Protein AF-A0A914Y8P8-F1 (afdb_monomer)

Secondary structure (DSSP, 8-state):
--HHHHTTS---THHHHHHHHHHHHHHHHSS-SS--SSHHHHHHHHHHPPPP--TTS-HHHHHHHHHHT-SSGGGSTTSSTTTTHHHHTSGGGTT--HHHHHTT-SPPS-----SSTT--TTS-HHHHTS---PPP-PPPPTTHHHHTTT-----HHHHHHHHHHHHHHHT-SSGGGSPPGGGGTT-HHHHGGGSS--------TTHHHHHHHHHHHHHHHHHT-S------GGGSHHHHHHHHHTTSS-----------

pLDDT: mean 79.73, std 18.87, range [34.22, 98.38]

Mean predicted aligned error: 17.11 Å

Foldseek 3Di:
DALCVLVVVDDDCLVVLLVVLQVLCCVVPVDGQADDPDPVRSNVCNNDNDRDDDPPDDPQNSVLSVQSSDNPSCSHQQNDPCHCVSVCPRPVNPVDDPVCVVVVVDDDPDDDDDPDPPDDPVDDPVPVVDDPDDDDDDDDDPCVVVVCVPVDDDDPVVLVVLVVVLVCQCPPPDPVSHDDPVVVCPDPSNVCPVVDDCPPDPDDPPVVVVVVVVVVVVVVVVVPPPPDPDDDPCPDPVNVVVVVVVPPPPDDDDDDDDDD

Structure (mmCIF, N/CA/C/O backbone):
data_AF-A0A914Y8P8-F1
#
_entry.id   AF-A0A914Y8P8-F1
#
loop_
_atom_site.gro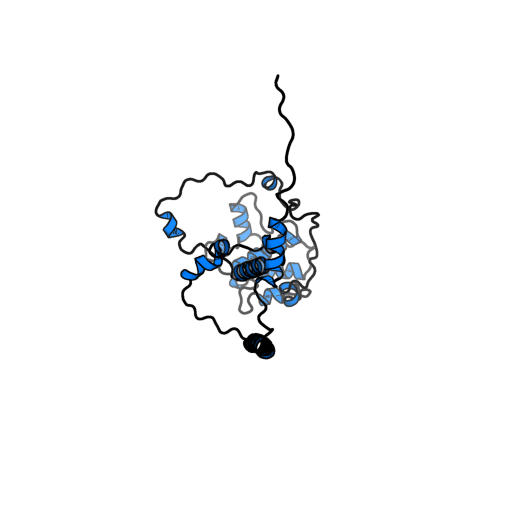up_PDB
_atom_site.id
_atom_site.type_symbol
_atom_site.label_atom_id
_atom_site.label_alt_id
_atom_site.label_comp_id
_atom_site.label_asym_id
_atom_site.label_entity_id
_atom_site.label_seq_id
_atom_site.pdbx_PDB_ins_code
_atom_site.Cartn_x
_atom_site.Cartn_y
_atom_site.Cartn_z
_atom_site.occupancy
_atom_site.B_iso_or_equiv
_atom_site.auth_seq_id
_atom_site.auth_comp_id
_atom_site.auth_asym_id
_atom_site.auth_atom_id
_atom_site.pdbx_PDB_model_num
ATOM 1 N N . MET A 1 1 ? 3.790 6.401 6.375 1.00 89.44 1 MET A N 1
ATOM 2 C CA . MET A 1 1 ? 4.670 5.904 7.464 1.00 89.44 1 MET A CA 1
ATOM 3 C C . MET A 1 1 ? 3.824 5.357 8.603 1.00 89.44 1 MET A C 1
ATOM 5 O O . MET A 1 1 ? 2.833 5.995 8.944 1.00 89.44 1 MET A O 1
ATOM 9 N N . ALA A 1 2 ? 4.219 4.227 9.193 1.00 95.75 2 ALA A N 1
ATOM 10 C CA . ALA A 1 2 ? 3.557 3.671 10.375 1.00 95.75 2 ALA A CA 1
ATOM 11 C C . ALA A 1 2 ? 3.938 4.431 11.671 1.00 95.75 2 ALA A C 1
ATOM 13 O O . ALA A 1 2 ? 5.042 4.986 11.740 1.00 95.75 2 ALA A O 1
ATOM 14 N N . PRO A 1 3 ? 3.076 4.458 12.709 1.00 96.75 3 PRO A N 1
ATOM 15 C CA . PRO A 1 3 ? 3.320 5.187 13.961 1.00 96.75 3 PRO A CA 1
ATOM 16 C C . PRO A 1 3 ? 4.635 4.829 14.672 1.00 96.75 3 PRO A C 1
ATOM 18 O O . PRO A 1 3 ? 5.316 5.701 15.211 1.00 96.75 3 PRO A O 1
ATOM 21 N N . GLU A 1 4 ? 5.015 3.554 14.672 1.00 95.94 4 GLU A N 1
ATOM 22 C CA . GLU A 1 4 ? 6.248 3.049 15.281 1.00 95.94 4 GLU A CA 1
ATOM 23 C C . GLU A 1 4 ? 7.517 3.550 14.572 1.00 95.94 4 GLU A C 1
ATOM 25 O O . GLU A 1 4 ? 8.505 3.864 15.241 1.00 95.94 4 GLU A O 1
ATOM 30 N N . ILE A 1 5 ? 7.457 3.732 13.246 1.00 95.69 5 ILE A N 1
ATOM 31 C CA . ILE A 1 5 ? 8.546 4.306 12.445 1.00 95.69 5 ILE A CA 1
ATOM 32 C C . ILE A 1 5 ? 8.665 5.802 12.734 1.00 95.69 5 ILE A C 1
ATOM 34 O O . ILE A 1 5 ? 9.769 6.302 12.940 1.00 95.69 5 ILE A O 1
ATOM 38 N N . VAL A 1 6 ? 7.536 6.518 12.806 1.00 94.25 6 VAL A N 1
ATOM 39 C CA . VAL A 1 6 ? 7.531 7.945 13.180 1.00 94.25 6 VAL A CA 1
ATOM 40 C C . VAL A 1 6 ? 8.159 8.142 14.566 1.00 94.25 6 VAL A C 1
ATOM 42 O O . VAL A 1 6 ? 8.941 9.069 14.760 1.00 94.25 6 VAL A O 1
ATOM 45 N N . ASN A 1 7 ? 7.896 7.227 15.502 1.00 93.25 7 ASN A N 1
ATOM 46 C CA . ASN A 1 7 ? 8.481 7.236 16.845 1.00 93.25 7 ASN A CA 1
ATOM 47 C C . ASN A 1 7 ? 9.906 6.656 16.935 1.00 93.25 7 ASN A C 1
ATOM 49 O O . ASN A 1 7 ? 10.450 6.606 18.036 1.00 93.25 7 ASN A O 1
ATOM 53 N N . ARG A 1 8 ? 10.508 6.202 15.826 1.00 92.19 8 ARG A N 1
ATOM 54 C CA . ARG A 1 8 ? 11.863 5.617 15.775 1.00 92.19 8 ARG A CA 1
ATOM 55 C C . ARG A 1 8 ? 12.078 4.428 16.728 1.00 92.19 8 ARG A C 1
ATOM 57 O O . ARG A 1 8 ? 13.185 4.215 17.207 1.00 92.19 8 ARG A O 1
ATOM 64 N N . LYS A 1 9 ? 11.038 3.629 16.994 1.00 83.19 9 LYS A N 1
ATOM 65 C CA . LYS A 1 9 ? 11.089 2.493 17.943 1.00 83.19 9 LYS A CA 1
ATOM 66 C C . LYS A 1 9 ? 11.569 1.175 17.316 1.00 83.19 9 LYS A C 1
ATOM 68 O O . LYS A 1 9 ? 11.330 0.109 17.874 1.00 83.19 9 LYS A O 1
ATOM 73 N N . GLY A 1 10 ? 12.208 1.241 16.148 1.00 87.50 10 GLY A N 1
ATOM 74 C CA . GLY A 1 10 ? 12.351 0.084 15.265 1.00 87.50 10 GLY A CA 1
ATOM 75 C C . GLY A 1 10 ? 11.010 -0.314 14.637 1.00 87.50 10 GLY A C 1
ATOM 76 O O . GLY A 1 10 ? 9.953 0.213 14.991 1.00 87.50 10 GLY A O 1
ATOM 77 N N . HIS A 1 11 ? 11.049 -1.207 13.654 1.00 92.06 11 HIS A N 1
ATOM 78 C CA . HIS A 1 11 ? 9.849 -1.711 12.992 1.00 92.06 11 HIS A CA 1
ATOM 79 C C . HIS A 1 11 ? 10.037 -3.166 12.570 1.00 92.06 11 HIS A C 1
ATOM 81 O O . HIS A 1 11 ? 11.158 -3.655 12.455 1.00 92.06 11 HIS A O 1
ATOM 87 N N . SER A 1 12 ? 8.915 -3.842 12.360 1.00 90.81 12 SER A N 1
ATOM 88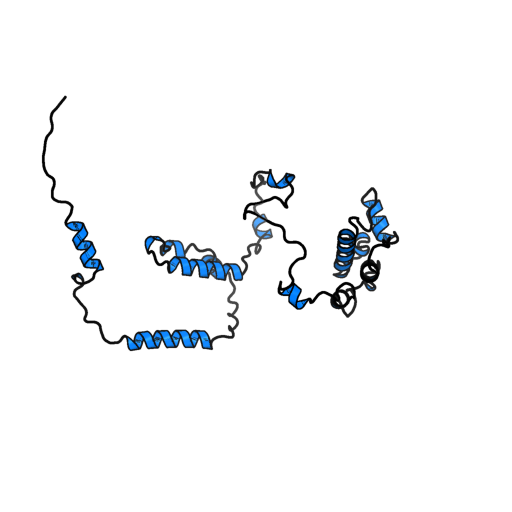 C CA . SER A 1 12 ? 8.836 -5.173 11.766 1.00 90.81 12 SER A CA 1
ATOM 89 C C . SER A 1 12 ? 7.962 -5.114 10.512 1.00 90.81 12 SER A C 1
ATOM 91 O O . SER A 1 12 ? 7.488 -4.041 10.125 1.00 90.81 12 SER A O 1
ATOM 93 N N . THR A 1 13 ? 7.670 -6.275 9.930 1.00 91.06 13 THR A N 1
ATOM 94 C CA . THR A 1 13 ? 6.707 -6.444 8.828 1.00 91.06 13 THR A CA 1
ATOM 95 C C . THR A 1 13 ? 5.316 -5.870 9.135 1.00 91.06 13 THR A C 1
ATOM 97 O O . THR A 1 13 ? 4.556 -5.552 8.226 1.00 91.06 13 THR A O 1
ATOM 100 N N . ALA A 1 14 ? 4.978 -5.640 10.411 1.00 94.12 14 ALA A N 1
ATOM 101 C CA . ALA A 1 14 ? 3.740 -4.973 10.812 1.00 94.12 14 ALA A CA 1
ATOM 102 C C . ALA A 1 14 ? 3.574 -3.572 10.194 1.00 94.12 14 ALA A C 1
ATOM 104 O O . ALA A 1 14 ? 2.444 -3.116 9.981 1.00 94.12 14 ALA A O 1
ATOM 105 N N . ALA A 1 15 ? 4.677 -2.868 9.917 1.00 96.19 15 ALA A N 1
ATOM 106 C CA . ALA A 1 15 ? 4.645 -1.556 9.277 1.00 96.19 15 ALA A CA 1
ATOM 107 C C . ALA A 1 15 ? 4.133 -1.620 7.826 1.00 96.19 15 ALA A C 1
ATOM 109 O O . ALA A 1 15 ? 3.505 -0.665 7.356 1.00 96.19 15 ALA A O 1
ATOM 110 N N . ASP A 1 16 ? 4.320 -2.752 7.147 1.00 95.88 16 ASP A N 1
ATOM 111 C CA . ASP A 1 16 ? 3.807 -2.968 5.794 1.00 95.88 16 ASP A CA 1
ATOM 112 C C . ASP A 1 16 ? 2.282 -3.085 5.811 1.00 95.88 16 ASP A C 1
ATOM 114 O O . ASP A 1 16 ? 1.613 -2.500 4.965 1.00 95.88 16 ASP A O 1
ATOM 118 N N . PHE A 1 17 ? 1.701 -3.721 6.835 1.00 97.12 17 PHE A N 1
ATOM 119 C CA . PHE A 1 17 ? 0.241 -3.806 6.990 1.00 97.12 17 PHE A CA 1
ATOM 120 C C . PHE A 1 17 ? -0.410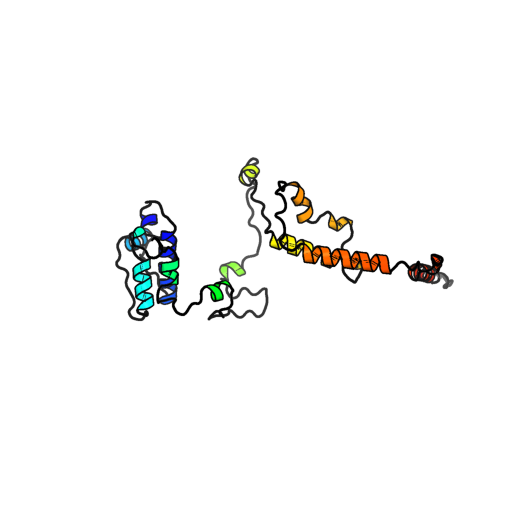 -2.457 7.294 1.00 97.12 17 PHE A C 1
ATOM 122 O O . PHE A 1 17 ? -1.530 -2.193 6.858 1.00 97.12 17 PHE A O 1
ATOM 129 N N . TRP A 1 18 ? 0.299 -1.557 7.981 1.00 97.44 18 TRP A N 1
ATOM 130 C CA . TRP A 1 18 ? -0.149 -0.168 8.079 1.00 97.44 18 TRP A CA 1
ATOM 131 C C . TRP A 1 18 ? -0.176 0.498 6.702 1.00 97.44 18 TRP A C 1
ATOM 133 O O . TRP A 1 18 ? -1.148 1.166 6.357 1.00 97.44 18 TRP A O 1
ATOM 143 N N . SER A 1 19 ? 0.883 0.312 5.913 1.00 97.56 19 SER A N 1
ATOM 144 C CA . SER A 1 19 ? 1.000 0.898 4.574 1.00 97.56 19 SER A CA 1
ATOM 145 C C . SER A 1 19 ? -0.041 0.328 3.605 1.00 97.56 19 SER A C 1
ATOM 147 O O . SER A 1 19 ? -0.635 1.090 2.850 1.00 97.56 19 SER A O 1
ATOM 149 N N . LEU A 1 20 ? -0.357 -0.968 3.710 1.00 97.75 20 LEU A N 1
ATOM 150 C CA . LEU A 1 20 ? -1.495 -1.593 3.034 1.00 97.75 20 LEU A CA 1
ATOM 151 C C . LEU A 1 20 ? -2.805 -0.891 3.405 1.00 97.75 20 LEU A C 1
ATOM 153 O O . LEU A 1 20 ? -3.574 -0.536 2.521 1.00 97.75 20 LEU A O 1
ATOM 157 N N . GLY A 1 21 ? -3.037 -0.630 4.696 1.00 98.06 21 GLY A N 1
ATOM 158 C CA . GLY A 1 21 ? -4.211 0.115 5.153 1.00 98.06 21 GLY A CA 1
ATOM 159 C C . GLY A 1 21 ? -4.301 1.522 4.553 1.00 98.06 21 GLY A C 1
ATOM 160 O O . GLY A 1 21 ? -5.381 1.930 4.132 1.00 98.06 21 GLY A O 1
ATOM 161 N N . VAL A 1 22 ? -3.177 2.248 4.473 1.00 98.25 22 VAL A N 1
ATOM 162 C CA . VAL A 1 22 ? -3.112 3.574 3.824 1.00 98.25 22 VAL A CA 1
ATOM 163 C C . VAL A 1 22 ? -3.500 3.477 2.351 1.00 98.25 22 VAL A C 1
ATOM 165 O O . VAL A 1 22 ? -4.403 4.194 1.930 1.00 98.25 22 VAL A O 1
ATOM 168 N N . LEU A 1 23 ? -2.879 2.559 1.605 1.00 98.31 23 LEU A N 1
ATOM 169 C CA . LEU A 1 23 ? -3.140 2.376 0.177 1.00 98.31 23 LEU A CA 1
ATOM 170 C C . LEU A 1 23 ? -4.595 1.965 -0.088 1.00 98.31 23 LEU A C 1
ATOM 172 O O . LEU A 1 23 ? -5.241 2.493 -0.985 1.00 98.31 23 LEU A O 1
ATOM 176 N N . MET A 1 24 ? -5.140 1.051 0.717 1.00 98.06 24 MET A N 1
ATOM 177 C CA . MET A 1 24 ? -6.539 0.640 0.607 1.00 98.06 24 MET A CA 1
ATOM 178 C C . MET A 1 24 ? -7.498 1.798 0.877 1.00 98.06 24 MET A C 1
ATOM 180 O O . MET A 1 24 ? -8.461 1.971 0.137 1.00 98.06 24 MET A O 1
ATOM 184 N N . TYR A 1 25 ? -7.243 2.598 1.915 1.00 98.38 25 TYR A N 1
ATOM 185 C CA . TYR A 1 25 ? -8.063 3.771 2.210 1.00 98.38 25 TYR A CA 1
ATOM 186 C C . TYR A 1 25 ? -8.041 4.765 1.040 1.00 98.38 25 TYR A C 1
ATOM 188 O O . TYR A 1 25 ? -9.092 5.258 0.636 1.00 98.38 25 TYR A O 1
ATOM 196 N N . GLU A 1 26 ? -6.868 5.018 0.463 1.00 98.12 26 GLU A N 1
ATOM 197 C CA . GLU A 1 26 ? -6.708 5.922 -0.677 1.00 98.12 26 GLU A CA 1
ATOM 198 C C . GLU A 1 26 ? -7.435 5.410 -1.925 1.00 98.12 26 GLU A C 1
ATOM 200 O O . GLU A 1 26 ? -8.232 6.145 -2.498 1.00 98.12 26 GLU A O 1
ATOM 205 N N . MET A 1 27 ? -7.279 4.133 -2.289 1.00 97.88 27 MET A N 1
ATOM 206 C CA . MET A 1 27 ? -7.994 3.544 -3.431 1.00 97.88 27 MET A CA 1
ATOM 207 C C . MET A 1 27 ? -9.521 3.565 -3.261 1.00 97.88 27 MET A C 1
ATOM 209 O O . MET A 1 27 ? -10.246 3.714 -4.239 1.00 97.88 27 MET A O 1
ATOM 213 N N . LEU A 1 28 ? -10.020 3.407 -2.031 1.00 97.69 28 LEU A N 1
ATOM 214 C CA . LEU A 1 28 ? -11.459 3.358 -1.748 1.00 97.69 28 LEU A CA 1
ATOM 215 C C . LEU A 1 28 ? -12.107 4.742 -1.612 1.00 97.69 28 LEU A C 1
ATOM 217 O O . LEU A 1 28 ? -13.321 4.859 -1.756 1.00 97.69 28 LEU A O 1
ATOM 221 N N . THR A 1 29 ? -11.333 5.773 -1.268 1.00 97.19 29 THR A N 1
ATOM 222 C CA . THR A 1 29 ? -11.876 7.096 -0.908 1.00 97.19 29 THR A CA 1
ATOM 223 C C . THR A 1 29 ? -11.347 8.238 -1.767 1.00 97.19 29 THR A C 1
ATOM 225 O O . THR A 1 29 ? -11.908 9.331 -1.713 1.00 97.19 29 THR A O 1
ATOM 228 N N . GLY A 1 30 ? -10.264 8.020 -2.515 1.00 97.19 30 GLY A N 1
ATOM 229 C CA . GLY A 1 30 ? -9.533 9.047 -3.258 1.00 97.19 30 GLY A CA 1
ATOM 230 C C . GLY A 1 30 ? -8.728 10.014 -2.383 1.00 97.19 30 GLY A C 1
ATOM 231 O O . GLY A 1 30 ? -8.218 11.003 -2.895 1.00 97.19 30 GLY A O 1
ATOM 232 N N . HIS A 1 31 ? -8.636 9.777 -1.069 1.00 95.69 31 HIS A N 1
ATOM 233 C CA . HIS A 1 31 ? -7.994 10.688 -0.120 1.00 95.69 31 HIS A CA 1
ATOM 234 C C . HIS A 1 31 ? -7.076 9.936 0.843 1.00 95.69 31 HIS A C 1
ATOM 236 O O . HIS A 1 31 ? -7.297 8.766 1.147 1.00 95.69 31 HIS A O 1
ATOM 242 N N . LEU A 1 32 ? -6.077 10.622 1.401 1.00 96.06 32 LEU A N 1
ATOM 243 C CA . LEU A 1 32 ? -5.220 10.048 2.436 1.00 96.06 32 LEU A CA 1
ATOM 244 C C . LEU A 1 32 ? -5.947 9.977 3.795 1.00 96.06 32 LEU A C 1
ATOM 246 O O . LEU A 1 32 ? -6.673 10.904 4.162 1.00 96.06 32 LEU A O 1
ATOM 250 N N . PRO A 1 33 ? -5.719 8.925 4.606 1.00 96.81 33 PRO A N 1
ATOM 251 C CA . PRO A 1 33 ? -6.349 8.791 5.925 1.00 96.81 33 PRO A CA 1
ATOM 252 C C . PRO A 1 33 ? -5.820 9.798 6.960 1.00 96.81 33 PRO A C 1
ATOM 254 O O . PRO A 1 33 ? -6.515 10.110 7.929 1.00 96.81 33 PRO A O 1
ATOM 257 N N . PHE A 1 34 ? -4.584 10.281 6.781 1.00 96.94 34 PHE A N 1
ATOM 258 C CA . PHE A 1 34 ? -3.922 11.268 7.637 1.00 96.94 34 PHE A CA 1
ATOM 259 C C . PHE A 1 34 ? -3.106 12.221 6.761 1.00 96.94 34 PHE A C 1
ATOM 261 O O . PHE A 1 34 ? -2.180 11.780 6.080 1.00 96.94 34 PHE A O 1
ATOM 268 N N . GLN A 1 35 ? -3.427 13.512 6.799 1.00 95.56 35 GLN A N 1
ATOM 269 C CA . GLN A 1 35 ? -2.761 14.546 6.013 1.00 95.56 35 GLN A CA 1
ATOM 270 C C . GLN A 1 35 ? -2.889 15.895 6.726 1.00 95.56 35 GLN A C 1
ATOM 272 O O . GLN A 1 35 ? -3.995 16.356 7.009 1.00 95.56 35 GLN A O 1
ATOM 277 N N . GLY A 1 36 ? -1.750 16.510 7.039 1.00 95.00 36 GLY A N 1
ATOM 278 C CA . GLY A 1 36 ? -1.667 17.877 7.559 1.00 95.00 36 GLY A CA 1
ATOM 2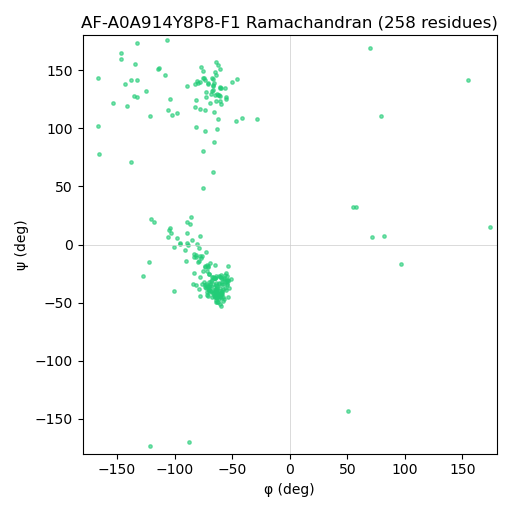79 C C . GLY A 1 36 ? -1.136 18.850 6.508 1.00 95.00 36 GLY A C 1
ATOM 280 O O . GLY A 1 36 ? -0.725 18.432 5.426 1.00 95.00 36 GLY A O 1
ATOM 281 N N . ALA A 1 37 ? -1.104 20.137 6.847 1.00 96.12 37 ALA A N 1
ATOM 282 C CA . ALA A 1 37 ? -0.550 21.186 5.992 1.00 96.12 37 ALA A CA 1
ATOM 283 C C . ALA A 1 37 ? 0.966 21.035 5.791 1.00 96.12 37 ALA A C 1
ATOM 285 O O . ALA A 1 37 ? 1.500 21.412 4.752 1.00 96.12 37 ALA A O 1
ATOM 286 N N . ASP A 1 38 ? 1.662 20.459 6.777 1.00 97.38 38 ASP A N 1
ATOM 287 C CA . ASP A 1 38 ? 3.094 20.189 6.711 1.00 97.38 38 ASP A CA 1
ATOM 288 C C . ASP A 1 38 ? 3.450 18.756 7.164 1.00 97.38 38 ASP A C 1
ATOM 290 O O . ASP A 1 38 ? 2.624 17.972 7.659 1.00 97.38 38 ASP A O 1
ATOM 294 N N . ARG A 1 39 ? 4.729 18.392 6.993 1.00 95.44 39 ARG A N 1
ATOM 295 C CA . ARG A 1 39 ? 5.261 17.074 7.376 1.00 95.44 39 ARG A CA 1
ATOM 296 C C . ARG A 1 39 ? 5.081 16.781 8.869 1.00 95.44 39 ARG A C 1
ATOM 298 O O . ARG A 1 39 ? 4.780 15.644 9.236 1.00 95.44 39 ARG A O 1
ATOM 305 N N . ARG A 1 40 ? 5.283 17.775 9.736 1.00 96.06 40 ARG A N 1
ATOM 306 C CA . ARG A 1 40 ? 5.216 17.635 11.199 1.00 96.06 40 ARG A CA 1
ATOM 307 C C . ARG A 1 40 ? 3.772 17.439 11.657 1.00 96.06 40 ARG A C 1
ATOM 309 O O . ARG A 1 40 ? 3.508 16.603 12.524 1.00 96.06 40 ARG A O 1
ATOM 316 N N . GLU A 1 41 ? 2.833 18.163 11.065 1.00 97.19 41 GLU A N 1
ATOM 317 C CA . GLU A 1 41 ? 1.408 18.003 11.308 1.00 97.19 41 GLU A CA 1
ATOM 318 C C . GLU A 1 41 ? 0.936 16.629 10.830 1.00 97.19 41 GLU A C 1
ATOM 320 O O . GLU A 1 41 ? 0.304 15.906 11.597 1.00 97.19 41 GLU A O 1
ATOM 325 N N . THR A 1 42 ? 1.342 16.200 9.632 1.00 97.19 42 THR A N 1
ATOM 326 C CA . THR A 1 42 ? 1.028 14.858 9.114 1.00 97.19 42 THR A CA 1
ATOM 327 C C . THR A 1 42 ? 1.538 13.759 10.053 1.00 97.19 42 THR A C 1
ATOM 329 O O . THR A 1 42 ? 0.796 12.842 10.406 1.00 97.19 42 THR A O 1
ATOM 332 N N . MET A 1 43 ? 2.777 13.873 10.547 1.00 96.62 43 MET A N 1
ATOM 333 C CA . MET A 1 43 ? 3.313 12.959 11.567 1.00 96.62 43 MET A CA 1
ATOM 334 C C . MET A 1 43 ? 2.488 12.986 12.858 1.00 96.62 43 MET A C 1
ATOM 336 O O . MET A 1 43 ? 2.196 11.936 13.431 1.00 96.62 43 MET A O 1
ATOM 340 N N . THR A 1 44 ? 2.068 14.171 13.302 1.00 97.00 44 THR A N 1
ATOM 341 C CA . THR A 1 44 ? 1.217 14.328 14.489 1.00 97.00 44 THR A CA 1
ATOM 342 C C . THR A 1 44 ? -0.140 13.651 14.291 1.00 97.00 44 THR A C 1
ATOM 344 O O . THR A 1 44 ? -0.612 12.954 15.193 1.00 97.00 44 THR A O 1
ATOM 347 N N . GLN A 1 45 ? -0.741 13.781 13.107 1.00 97.12 45 GLN A N 1
ATOM 348 C CA . GLN A 1 45 ? -1.994 13.116 12.767 1.00 97.12 45 GLN A CA 1
ATOM 349 C C . GLN A 1 45 ? -1.842 11.591 12.754 1.00 97.12 45 GLN A C 1
ATOM 351 O O . GLN A 1 45 ? -2.637 10.903 13.396 1.00 97.12 45 GLN A O 1
ATOM 356 N N . ILE A 1 46 ? -0.779 11.052 12.147 1.00 97.25 46 ILE A N 1
ATOM 357 C CA . ILE A 1 46 ? -0.477 9.609 12.185 1.00 97.25 46 ILE A CA 1
ATOM 358 C C . ILE A 1 46 ? -0.432 9.110 13.639 1.00 97.25 46 ILE A C 1
ATOM 360 O O . ILE A 1 46 ? -1.051 8.100 13.990 1.00 97.25 46 ILE A O 1
ATOM 364 N N . LEU A 1 47 ? 0.235 9.850 14.528 1.00 96.12 47 LEU A N 1
ATOM 365 C CA . LEU A 1 47 ? 0.395 9.452 15.924 1.00 96.12 47 LEU A CA 1
ATOM 366 C C . LEU A 1 47 ? -0.876 9.598 16.766 1.00 96.12 47 LEU A C 1
ATOM 368 O O . LEU A 1 47 ? -1.092 8.762 17.642 1.00 96.12 47 LEU A O 1
ATOM 372 N N . LYS A 1 48 ? -1.714 10.615 16.525 1.00 95.62 48 LYS A N 1
ATOM 373 C CA . LYS A 1 48 ? -2.773 11.010 17.476 1.00 95.62 48 LYS A CA 1
ATOM 374 C C . LYS A 1 48 ? -4.183 11.105 16.894 1.00 95.62 48 LYS A C 1
ATOM 376 O O . LYS A 1 48 ? -5.141 10.932 17.641 1.00 95.62 48 LYS A O 1
ATOM 381 N N . ALA A 1 49 ? -4.344 11.374 15.600 1.00 95.56 49 ALA A N 1
ATOM 382 C CA . ALA A 1 49 ? -5.661 11.643 15.028 1.00 95.56 49 ALA A CA 1
ATOM 383 C C . ALA A 1 49 ? -6.565 10.401 15.034 1.00 95.56 49 ALA A C 1
ATOM 385 O O . ALA A 1 49 ? -6.136 9.267 14.796 1.00 95.56 49 ALA A O 1
ATOM 386 N N . LYS A 1 50 ? -7.858 10.599 15.277 1.00 94.38 50 LYS A N 1
ATOM 387 C CA . LYS A 1 50 ? -8.838 9.528 15.098 1.00 94.38 50 LYS A CA 1
ATOM 388 C C . LYS A 1 50 ? -9.043 9.296 13.602 1.00 94.38 50 LYS A C 1
ATOM 390 O O . LYS A 1 50 ? -9.278 10.252 12.868 1.00 94.38 50 LYS A O 1
ATOM 395 N N . LEU A 1 51 ? -8.979 8.036 13.172 1.00 94.69 51 LEU A N 1
ATOM 396 C CA . LEU A 1 51 ? -9.322 7.660 11.802 1.00 94.69 51 LEU A CA 1
ATOM 397 C C . LEU A 1 51 ? -10.776 8.063 11.528 1.00 94.69 51 LEU A C 1
ATOM 399 O O . LEU A 1 51 ? -11.686 7.615 12.234 1.00 94.69 51 LEU A O 1
ATOM 403 N N . ARG A 1 52 ? -10.985 8.910 10.520 1.00 94.38 52 ARG A N 1
ATOM 404 C CA . ARG A 1 52 ? -12.323 9.217 10.011 1.00 94.38 52 ARG A CA 1
ATOM 405 C C . ARG A 1 52 ? -12.721 8.097 9.063 1.00 94.38 52 ARG A C 1
ATOM 407 O O . ARG A 1 52 ? -11.973 7.784 8.148 1.00 94.38 52 ARG A O 1
ATOM 414 N N . MET A 1 53 ? -13.864 7.470 9.319 1.00 95.75 53 MET A N 1
ATOM 415 C CA . MET A 1 53 ? -14.367 6.387 8.480 1.00 95.75 53 MET A CA 1
ATOM 416 C C . MET A 1 53 ? -15.537 6.906 7.643 1.00 95.75 53 MET A C 1
ATOM 418 O O . MET A 1 53 ? -16.551 7.281 8.237 1.00 95.75 53 MET A O 1
ATOM 422 N N . PRO A 1 54 ? -15.424 6.953 6.307 1.00 94.38 54 PRO A N 1
ATOM 423 C CA . PRO A 1 54 ? -16.538 7.353 5.461 1.00 94.38 54 PRO A CA 1
ATOM 424 C C . PRO A 1 54 ? -17.687 6.342 5.519 1.00 94.38 54 PRO A C 1
ATOM 426 O O . PRO A 1 54 ? -17.466 5.132 5.472 1.00 94.38 54 PRO A O 1
ATOM 429 N N . GLY A 1 55 ? -18.923 6.841 5.604 1.00 96.12 55 GLY A N 1
ATOM 430 C CA . GLY A 1 55 ? -20.119 6.001 5.732 1.00 96.12 55 GLY A CA 1
ATOM 431 C C . GLY A 1 55 ? -20.486 5.217 4.469 1.00 96.12 55 GLY A C 1
ATOM 432 O O . GLY A 1 55 ? -21.196 4.226 4.571 1.00 96.12 55 GLY A O 1
ATOM 433 N N . PHE A 1 56 ? -19.987 5.629 3.299 1.00 97.19 56 PHE A N 1
ATOM 434 C CA . PHE A 1 56 ? -20.238 4.948 2.022 1.00 97.19 56 PHE A CA 1
ATOM 435 C C . PHE A 1 56 ? -19.408 3.667 1.833 1.00 97.19 56 PHE A C 1
ATOM 437 O O . PHE A 1 56 ? -19.657 2.911 0.898 1.00 97.19 56 PHE A O 1
ATOM 444 N N . LEU A 1 57 ? -18.406 3.421 2.685 1.00 97.69 57 LEU A N 1
ATOM 445 C CA . LEU A 1 57 ? -17.611 2.196 2.627 1.00 97.69 57 LEU A CA 1
ATOM 446 C C . LEU A 1 57 ? -18.411 1.010 3.165 1.00 97.69 57 LEU A C 1
ATOM 448 O O . LEU A 1 57 ? -19.111 1.145 4.173 1.00 97.69 57 LEU A O 1
ATOM 452 N N . SER A 1 58 ? -18.237 -0.165 2.556 1.00 98.06 58 SER A N 1
ATOM 453 C CA . SER A 1 58 ? -18.890 -1.384 3.036 1.00 98.06 58 SER A CA 1
ATOM 454 C C . SER A 1 58 ? -18.465 -1.726 4.476 1.00 98.06 58 SER A C 1
ATOM 456 O O . SER A 1 58 ? -17.340 -1.396 4.883 1.00 98.06 58 SER A O 1
ATOM 458 N N . PRO A 1 59 ? -19.320 -2.394 5.269 1.00 98.31 59 PRO A N 1
ATOM 459 C CA . PRO A 1 59 ? -18.983 -2.797 6.635 1.00 98.31 59 PRO A CA 1
ATOM 460 C C . PRO A 1 59 ? -17.669 -3.589 6.731 1.00 98.31 59 PRO A C 1
ATOM 462 O O . PRO A 1 59 ? -16.877 -3.369 7.652 1.00 98.31 59 PRO A O 1
ATOM 465 N N . GLU A 1 60 ? -17.400 -4.448 5.749 1.00 98.19 60 GLU A N 1
ATOM 466 C CA . GLU A 1 60 ? -16.203 -5.286 5.656 1.00 98.19 60 GLU A CA 1
ATOM 467 C C . GLU A 1 60 ? -14.958 -4.427 5.415 1.00 98.19 60 GLU A C 1
ATOM 469 O O . GLU A 1 60 ? -13.951 -4.593 6.105 1.00 98.19 60 GLU A O 1
ATOM 474 N N . ALA A 1 61 ? -15.033 -3.456 4.498 1.00 98.31 61 ALA A N 1
ATOM 475 C CA . ALA A 1 61 ? -13.940 -2.523 4.240 1.00 98.31 61 ALA A CA 1
ATOM 476 C C . ALA A 1 61 ? -13.615 -1.699 5.493 1.00 98.31 61 ALA A C 1
ATOM 478 O O . ALA A 1 61 ? -12.458 -1.599 5.908 1.00 98.31 61 ALA A O 1
ATOM 479 N N . GLN A 1 62 ? -14.643 -1.160 6.156 1.00 98.25 62 GLN A N 1
ATOM 480 C CA . GLN A 1 62 ? -14.447 -0.398 7.385 1.00 98.25 62 GLN A CA 1
ATOM 481 C C . GLN A 1 62 ? -13.858 -1.258 8.516 1.00 98.25 62 GLN A C 1
ATOM 483 O O . GLN A 1 62 ? -13.026 -0.770 9.285 1.00 98.25 62 GLN A O 1
ATOM 488 N N . SER A 1 63 ? -14.297 -2.516 8.643 1.00 98.19 63 SER A N 1
ATOM 489 C CA . SER A 1 63 ? -13.758 -3.480 9.609 1.00 98.19 63 SER A CA 1
ATOM 490 C C . SER A 1 63 ? -12.265 -3.712 9.378 1.00 98.19 63 SER A C 1
ATOM 492 O O . SER A 1 63 ? -11.462 -3.491 10.288 1.00 98.19 63 SER A O 1
ATOM 494 N N . LEU A 1 64 ? -11.879 -4.044 8.143 1.00 98.31 64 LEU A N 1
ATOM 495 C CA . LEU A 1 64 ? -10.488 -4.302 7.781 1.00 98.31 64 LEU A CA 1
ATOM 496 C C . LEU A 1 64 ? -9.595 -3.093 8.080 1.00 98.31 64 LEU A C 1
ATOM 498 O O . LEU A 1 64 ? -8.575 -3.216 8.760 1.00 98.31 64 LEU A O 1
ATOM 502 N N . LEU A 1 65 ? -10.012 -1.900 7.646 1.00 98.25 65 LEU A N 1
ATOM 503 C CA . LEU A 1 65 ? -9.268 -0.661 7.877 1.00 98.25 65 LEU A CA 1
ATOM 504 C C . LEU A 1 65 ? -9.101 -0.369 9.378 1.00 98.25 65 LEU A C 1
ATOM 506 O O . LEU A 1 65 ? -8.017 0.020 9.815 1.00 98.25 65 LEU A O 1
ATOM 510 N N . ARG A 1 66 ? -10.128 -0.611 10.206 1.00 97.69 66 ARG A N 1
ATOM 511 C CA . ARG A 1 66 ? -10.027 -0.461 11.673 1.00 97.69 66 ARG A CA 1
ATOM 512 C C . ARG A 1 66 ? -8.984 -1.394 12.295 1.00 97.69 66 ARG A C 1
ATOM 514 O O . ARG A 1 66 ? -8.373 -1.023 13.303 1.00 97.69 66 ARG A O 1
ATOM 521 N N . LEU A 1 67 ? -8.793 -2.585 11.733 1.00 97.50 67 LEU A N 1
ATOM 522 C CA . LEU A 1 67 ? -7.824 -3.571 12.212 1.00 97.50 67 LEU A CA 1
ATOM 523 C C . LEU A 1 67 ? -6.395 -3.284 11.708 1.00 97.50 67 LEU A C 1
ATOM 525 O O . LEU A 1 67 ? -5.436 -3.460 12.463 1.00 97.50 67 LEU A O 1
ATOM 529 N N . LEU A 1 68 ? -6.243 -2.772 10.482 1.00 97.75 68 LEU A N 1
ATOM 530 C CA . LEU A 1 68 ? -4.949 -2.363 9.915 1.00 97.75 68 LEU A CA 1
ATOM 531 C C . LEU A 1 68 ? -4.417 -1.059 10.537 1.00 97.75 68 LEU A C 1
ATOM 533 O O . LEU A 1 68 ? -3.218 -0.925 10.775 1.00 97.75 68 LEU A O 1
ATOM 537 N N . PHE A 1 69 ? -5.292 -0.116 10.899 1.00 97.75 69 PHE A N 1
ATOM 538 C CA . PHE A 1 69 ? -4.902 1.155 11.528 1.00 97.75 69 PHE A CA 1
ATOM 539 C C . PHE A 1 69 ? -4.749 1.092 13.056 1.00 97.75 69 PHE A C 1
ATOM 541 O O . PHE A 1 69 ? -4.811 2.112 13.756 1.00 97.75 69 PHE A O 1
ATOM 548 N N . LYS A 1 70 ? -4.498 -0.094 13.620 1.00 96.50 70 LYS A N 1
ATOM 549 C CA . LYS A 1 70 ? -4.100 -0.212 15.027 1.00 96.50 70 LYS A CA 1
ATOM 550 C C . LYS A 1 70 ? -2.694 0.364 15.208 1.00 96.50 70 LYS A C 1
ATOM 552 O O . LYS A 1 70 ? -1.726 -0.063 14.578 1.00 96.50 70 LYS A O 1
ATOM 557 N N . ARG A 1 71 ? -2.589 1.366 16.086 1.00 95.56 71 ARG A N 1
ATOM 558 C CA . ARG A 1 71 ? -1.335 2.092 16.351 1.00 95.56 71 ARG A CA 1
ATOM 559 C C . ARG A 1 71 ? -0.272 1.230 17.008 1.00 95.56 71 ARG A C 1
ATOM 561 O O . ARG A 1 71 ? 0.891 1.344 16.650 1.00 95.56 71 ARG A O 1
ATOM 568 N N . ASN A 1 72 ? -0.673 0.383 17.954 1.00 94.81 72 ASN A N 1
ATOM 569 C CA . ASN A 1 72 ? 0.223 -0.627 18.497 1.00 94.81 72 ASN A CA 1
ATOM 570 C C . ASN A 1 72 ? 0.393 -1.735 17.441 1.00 94.81 72 ASN A C 1
ATOM 572 O O . ASN A 1 72 ? -0.606 -2.395 17.139 1.00 94.81 72 ASN A O 1
ATOM 576 N N . PRO A 1 73 ? 1.606 -1.957 16.898 1.00 94.62 73 PRO A N 1
ATOM 577 C CA . PRO A 1 73 ? 1.834 -2.969 15.870 1.00 94.62 73 PRO A CA 1
ATOM 578 C C . PRO A 1 73 ? 1.477 -4.385 16.337 1.00 94.62 73 PRO A C 1
ATOM 580 O O . PRO A 1 73 ? 1.040 -5.179 15.514 1.00 94.62 73 PRO A O 1
ATOM 583 N N . GLN A 1 74 ? 1.566 -4.688 17.638 1.00 93.12 74 GLN A N 1
ATOM 584 C CA . GLN A 1 74 ? 1.210 -6.008 18.188 1.00 93.12 74 GLN A CA 1
ATOM 585 C C . GLN A 1 74 ? -0.289 -6.317 18.092 1.00 93.12 74 GLN A C 1
ATOM 587 O O . GLN A 1 74 ? -0.687 -7.469 17.974 1.00 93.12 74 GLN A O 1
ATOM 592 N N . ASN A 1 75 ? -1.125 -5.276 18.097 1.00 94.12 75 ASN A N 1
ATOM 593 C CA . ASN A 1 75 ? -2.579 -5.405 17.988 1.00 94.12 75 ASN A CA 1
ATOM 594 C C . ASN A 1 75 ? -3.065 -5.242 16.541 1.00 94.12 75 ASN A C 1
ATOM 596 O O . ASN A 1 75 ? -4.273 -5.212 16.303 1.00 94.12 75 ASN A O 1
ATOM 600 N N . ARG A 1 76 ? -2.145 -5.032 15.593 1.00 96.31 76 ARG A N 1
ATOM 601 C CA . ARG A 1 76 ? -2.452 -4.807 14.183 1.00 96.31 76 ARG A CA 1
ATOM 602 C C . ARG A 1 76 ? -2.684 -6.141 13.488 1.00 96.31 76 ARG A C 1
ATOM 604 O O . ARG A 1 76 ? -1.954 -7.102 13.728 1.00 96.31 76 ARG A O 1
ATOM 611 N N . LEU A 1 77 ? -3.698 -6.185 12.627 1.00 96.38 77 LEU A N 1
ATOM 612 C CA . LEU A 1 77 ? -3.978 -7.371 11.820 1.00 96.38 77 LEU A CA 1
ATOM 613 C C . LEU A 1 77 ? -2.743 -7.745 11.001 1.00 96.38 77 LEU A C 1
ATOM 615 O O . LEU A 1 77 ? -2.116 -6.868 10.407 1.00 96.38 77 LEU A O 1
ATOM 619 N N . GLY A 1 78 ? -2.400 -9.030 10.986 1.00 93.44 78 GLY A N 1
ATOM 620 C CA . GLY A 1 78 ? -1.210 -9.520 10.296 1.00 93.44 78 GLY A CA 1
ATOM 621 C C . GLY A 1 78 ? 0.021 -9.707 11.186 1.00 93.44 78 GLY A C 1
ATOM 622 O O . GLY A 1 78 ? 0.935 -10.424 10.791 1.00 93.44 78 GLY A O 1
ATOM 623 N N . SER A 1 79 ? 0.060 -9.114 12.384 1.00 89.44 79 SER A N 1
ATOM 624 C CA . SER A 1 79 ? 1.243 -9.157 13.263 1.00 89.44 79 SER A CA 1
ATOM 625 C C . SER A 1 79 ? 1.278 -10.334 14.248 1.00 89.44 79 SER A C 1
ATOM 627 O O . SER A 1 79 ? 2.311 -10.571 14.867 1.00 89.44 79 SER A O 1
ATOM 629 N N . GLY A 1 80 ? 0.155 -11.033 14.447 1.00 84.06 80 GLY A N 1
ATOM 630 C CA . GLY A 1 80 ? 0.035 -12.137 15.408 1.00 84.06 80 GLY A CA 1
ATOM 631 C C . GLY A 1 80 ? 0.426 -13.506 14.838 1.00 84.06 80 GLY A C 1
ATOM 632 O O . GLY A 1 80 ? 0.901 -13.612 13.713 1.00 84.06 80 GLY A O 1
ATOM 633 N N . PHE A 1 81 ? 0.151 -14.576 15.593 1.00 83.75 81 PHE A N 1
ATOM 634 C CA . PHE A 1 81 ? 0.473 -15.966 15.215 1.00 83.75 81 PHE A CA 1
ATOM 635 C C . PHE A 1 81 ? -0.081 -16.386 13.839 1.00 83.75 81 PHE A C 1
ATOM 637 O O . PHE A 1 81 ? 0.569 -17.131 13.115 1.00 83.75 81 PHE A O 1
ATOM 644 N N . GLY A 1 82 ? -1.254 -15.874 13.445 1.00 84.62 82 GLY A N 1
ATOM 645 C CA . GLY A 1 82 ? -1.846 -16.144 12.127 1.00 84.62 82 GLY A CA 1
ATOM 646 C C . GLY A 1 82 ? -1.229 -15.346 10.971 1.00 84.62 82 GLY A C 1
ATOM 647 O O . GLY A 1 82 ? -1.526 -15.624 9.811 1.00 84.62 82 GLY A O 1
ATOM 648 N N . GLY A 1 83 ? -0.377 -14.359 11.261 1.00 91.00 83 GLY A N 1
ATOM 649 C CA . GLY A 1 83 ? 0.341 -13.579 10.260 1.00 91.00 83 GLY A CA 1
ATOM 650 C C . GLY A 1 83 ? -0.564 -13.010 9.162 1.00 91.00 83 GLY A C 1
ATOM 651 O O . GLY A 1 83 ? -1.730 -12.675 9.382 1.00 91.00 83 GLY A O 1
ATOM 652 N N . ILE A 1 84 ? -0.037 -12.994 7.937 1.00 94.25 84 ILE A N 1
ATOM 653 C CA . ILE A 1 84 ? -0.754 -12.577 6.723 1.00 94.25 84 ILE A CA 1
ATOM 654 C C . ILE A 1 84 ? -2.063 -13.345 6.475 1.00 94.25 84 ILE A C 1
ATOM 656 O O . ILE A 1 84 ? -2.949 -12.805 5.815 1.00 94.25 84 ILE A O 1
ATOM 660 N N . GLN A 1 85 ? -2.223 -14.571 6.991 1.00 95.62 85 GLN A N 1
ATOM 661 C CA . GLN A 1 85 ? -3.446 -15.346 6.746 1.00 95.62 85 GLN A CA 1
ATOM 662 C C . GLN A 1 85 ? -4.671 -14.668 7.351 1.00 95.62 85 GLN A C 1
ATOM 664 O O . GLN A 1 85 ? -5.703 -14.602 6.704 1.00 95.62 85 GLN A O 1
ATOM 669 N N . GLN A 1 86 ? -4.523 -13.998 8.496 1.00 95.56 86 GLN A N 1
ATOM 670 C CA . GLN A 1 86 ? -5.616 -13.215 9.085 1.00 95.56 86 GLN A CA 1
ATOM 671 C C . GLN A 1 86 ? -6.132 -12.103 8.161 1.00 95.56 86 GLN A C 1
ATOM 673 O O . GLN A 1 86 ? -7.294 -11.719 8.248 1.00 95.56 86 GLN A O 1
ATOM 678 N N . ILE A 1 87 ? -5.262 -11.554 7.306 1.00 96.69 87 ILE A N 1
ATOM 679 C CA . ILE A 1 87 ? -5.654 -10.556 6.307 1.00 96.69 87 ILE A CA 1
ATOM 680 C C . ILE A 1 87 ? -6.340 -11.255 5.135 1.00 96.69 87 ILE A C 1
ATOM 682 O O . ILE A 1 87 ? -7.372 -10.780 4.679 1.00 96.69 87 ILE A O 1
ATOM 686 N N . LYS A 1 88 ? -5.791 -12.381 4.665 1.00 96.81 88 LYS A N 1
ATOM 687 C CA . LYS A 1 88 ? -6.346 -13.148 3.540 1.00 96.81 88 LYS A CA 1
ATOM 688 C C . LYS A 1 88 ? -7.725 -13.741 3.822 1.00 96.81 88 LYS A C 1
ATOM 690 O O . LYS A 1 88 ? -8.531 -13.802 2.900 1.00 96.81 88 LYS A O 1
ATOM 695 N N . ASP A 1 89 ? -7.969 -14.123 5.071 1.00 96.62 89 ASP A N 1
ATOM 696 C CA . ASP A 1 89 ? -9.219 -14.715 5.557 1.00 96.62 89 ASP A CA 1
ATOM 697 C C . ASP A 1 89 ? -10.230 -13.649 6.025 1.00 96.62 89 ASP A C 1
ATOM 699 O O . ASP A 1 89 ? -11.294 -13.975 6.546 1.00 96.62 89 ASP A O 1
ATOM 703 N N . HIS A 1 90 ? -9.897 -12.357 5.915 1.00 98.12 90 HIS A N 1
ATOM 704 C CA . HIS A 1 90 ? -10.807 -11.292 6.326 1.00 98.12 90 HIS A CA 1
ATOM 705 C C . HIS A 1 90 ? -11.991 -11.183 5.340 1.00 98.12 90 HIS A C 1
ATOM 707 O O . HIS A 1 90 ? -11.734 -11.134 4.137 1.00 98.12 90 HIS A O 1
ATOM 713 N N . PRO A 1 91 ? -13.245 -10.975 5.808 1.00 98.38 91 PRO A N 1
ATOM 714 C CA . PRO A 1 91 ? -14.451 -10.954 4.962 1.00 98.38 91 PRO A CA 1
ATOM 715 C C . PRO A 1 91 ? -14.407 -10.045 3.726 1.00 98.38 91 PRO A C 1
ATOM 717 O O . PRO A 1 91 ? -15.010 -10.314 2.693 1.00 98.38 91 PRO A O 1
ATOM 720 N N . PHE A 1 92 ? -13.641 -8.955 3.805 1.00 98.31 92 PHE A N 1
ATOM 721 C CA . PHE A 1 92 ? -13.384 -8.061 2.667 1.00 98.31 92 PHE A CA 1
ATOM 722 C C . PHE A 1 92 ? -12.821 -8.795 1.430 1.00 98.31 92 PHE A C 1
ATOM 724 O O . PHE A 1 92 ? -13.069 -8.378 0.302 1.00 98.31 92 PHE A O 1
ATOM 731 N N . PHE A 1 93 ? -12.075 -9.884 1.633 1.00 97.88 93 PHE A N 1
ATOM 732 C CA . PHE A 1 93 ? -11.455 -10.681 0.579 1.00 97.88 93 PHE A CA 1
ATOM 733 C C . PHE A 1 93 ? -12.170 -12.015 0.312 1.00 97.88 93 PHE A C 1
ATOM 735 O O . PHE A 1 93 ? -11.628 -12.828 -0.432 1.00 97.88 93 PHE A O 1
ATOM 742 N N . ASP A 1 94 ? -13.385 -12.238 0.826 1.00 96.44 94 ASP A N 1
ATOM 743 C CA . ASP A 1 94 ? -14.116 -13.511 0.655 1.00 96.44 94 ASP A CA 1
ATOM 744 C C . ASP A 1 94 ? -14.338 -13.894 -0.818 1.00 96.44 94 ASP A C 1
ATOM 746 O O . ASP A 1 94 ? -14.390 -15.069 -1.176 1.00 96.44 94 ASP A O 1
ATOM 750 N N . SER A 1 95 ? -14.427 -12.900 -1.704 1.00 95.44 95 SER A N 1
ATOM 751 C CA . SER A 1 95 ? -14.569 -13.117 -3.150 1.00 95.44 95 SER A CA 1
ATOM 752 C C . SER A 1 95 ? -13.267 -13.530 -3.855 1.00 95.44 95 SER A C 1
ATOM 754 O O . SER A 1 95 ? -13.287 -13.913 -5.029 1.00 95.44 95 SER A O 1
ATOM 756 N N . ILE A 1 96 ? -12.121 -13.459 -3.173 1.00 96.50 96 ILE A N 1
ATOM 757 C CA . ILE A 1 96 ? -10.799 -13.643 -3.769 1.00 96.50 96 ILE A CA 1
ATOM 758 C C . ILE A 1 96 ? -10.302 -15.070 -3.552 1.00 96.50 96 ILE A C 1
ATOM 760 O O . ILE A 1 96 ? -9.900 -15.473 -2.464 1.00 96.50 96 ILE A O 1
ATOM 764 N N . ASN A 1 97 ? -10.190 -15.827 -4.644 1.00 96.81 97 ASN A N 1
ATOM 765 C CA . ASN A 1 97 ? -9.405 -17.055 -4.635 1.00 96.81 97 ASN A CA 1
ATOM 766 C C . ASN A 1 97 ? -7.913 -16.724 -4.812 1.00 96.81 97 ASN A C 1
ATOM 768 O O . ASN A 1 97 ? -7.437 -16.493 -5.928 1.00 96.81 97 ASN A O 1
ATOM 772 N N . TRP A 1 98 ? -7.167 -16.741 -3.707 1.00 96.25 98 TRP A N 1
ATOM 773 C CA . TRP A 1 98 ? -5.744 -16.388 -3.668 1.00 96.25 98 TRP A CA 1
ATOM 774 C C . TRP A 1 98 ? -4.858 -17.242 -4.582 1.00 96.25 98 TRP A C 1
ATOM 776 O O . TRP A 1 98 ? -3.899 -16.726 -5.153 1.00 96.25 98 TRP A O 1
ATOM 786 N N . MET A 1 99 ? -5.179 -18.528 -4.759 1.00 97.06 99 MET A N 1
ATOM 787 C CA . MET A 1 99 ? -4.411 -19.420 -5.633 1.00 97.06 99 MET A CA 1
ATOM 788 C C . MET A 1 99 ? -4.629 -19.067 -7.107 1.00 97.06 99 MET A C 1
ATOM 790 O O . MET A 1 99 ? -3.669 -18.961 -7.870 1.00 97.06 99 MET A O 1
ATOM 794 N N . ARG A 1 100 ? -5.881 -18.817 -7.508 1.00 97.44 100 ARG A N 1
ATOM 795 C CA . ARG A 1 100 ? -6.201 -18.358 -8.867 1.00 97.44 100 ARG A CA 1
ATOM 796 C C . ARG A 1 100 ? -5.596 -16.989 -9.154 1.00 97.44 100 ARG A C 1
ATOM 798 O O . ARG A 1 100 ? -5.087 -16.782 -10.252 1.00 97.44 100 ARG A O 1
ATOM 805 N N . LEU A 1 101 ? -5.627 -16.077 -8.181 1.00 96.81 101 LEU A N 1
ATOM 806 C CA . LEU A 1 101 ? -5.019 -14.753 -8.307 1.00 96.81 101 LEU A CA 1
ATOM 807 C C . LEU A 1 101 ? -3.501 -14.861 -8.518 1.00 96.81 101 LEU A C 1
ATOM 809 O O . LEU A 1 101 ? -2.982 -14.288 -9.473 1.00 96.81 101 LEU A O 1
ATOM 813 N N . LEU A 1 102 ? -2.810 -15.652 -7.688 1.00 96.38 102 LEU A N 1
ATOM 814 C CA . LEU A 1 102 ? -1.367 -15.895 -7.807 1.00 96.38 102 LEU A CA 1
ATOM 815 C C . LEU A 1 102 ? -0.998 -16.496 -9.172 1.00 96.38 102 LEU A C 1
ATOM 817 O O . LEU A 1 102 ? -0.035 -16.064 -9.801 1.00 96.38 102 LEU A O 1
ATOM 821 N N . ASN A 1 103 ? -1.813 -17.434 -9.659 1.00 97.19 103 ASN A N 1
ATOM 822 C CA . ASN A 1 103 ? -1.643 -18.070 -10.966 1.00 97.19 103 ASN A CA 1
ATOM 823 C C . ASN A 1 103 ? -2.117 -17.201 -12.147 1.00 97.19 103 ASN A C 1
ATOM 825 O O . ASN A 1 103 ? -2.154 -17.688 -13.275 1.00 97.19 103 ASN A O 1
ATOM 829 N N . ARG A 1 104 ? -2.490 -15.932 -11.914 1.00 96.69 104 ARG A N 1
ATOM 830 C CA . ARG A 1 104 ? -2.981 -14.987 -12.936 1.00 96.69 104 ARG A CA 1
ATOM 831 C C . ARG A 1 104 ? -4.219 -15.488 -13.703 1.00 96.69 104 ARG A C 1
ATOM 833 O O . ARG A 1 104 ? -4.406 -15.176 -14.873 1.00 96.69 104 ARG A O 1
ATOM 840 N N . GLN A 1 105 ? -5.081 -16.256 -13.035 1.00 97.19 105 GLN A N 1
ATOM 841 C CA . GLN A 1 105 ? -6.315 -16.845 -13.588 1.00 97.19 105 GLN A CA 1
ATOM 842 C C . GLN A 1 105 ? -7.581 -16.032 -13.270 1.00 97.19 105 GLN A C 1
ATOM 844 O O . GLN A 1 105 ? -8.702 -16.485 -13.526 1.00 97.19 105 GLN A O 1
ATOM 849 N N . VAL A 1 106 ? -7.413 -14.866 -12.650 1.00 95.31 106 VAL A N 1
ATOM 850 C CA . VAL A 1 106 ? -8.473 -13.889 -12.392 1.00 95.31 106 VAL A CA 1
ATOM 851 C C . VAL A 1 106 ? -8.291 -12.762 -13.401 1.00 95.31 106 VAL A C 1
ATOM 853 O O . VAL A 1 106 ? -7.198 -12.207 -13.506 1.00 95.31 106 VAL A O 1
ATOM 856 N N . SER A 1 107 ? -9.336 -12.438 -14.166 1.00 94.94 107 SER A N 1
ATOM 857 C CA . SER A 1 107 ? -9.266 -11.304 -15.091 1.00 94.94 107 SER A CA 1
ATOM 858 C C . SER A 1 107 ? -9.194 -10.004 -14.286 1.00 94.94 107 SER A C 1
ATOM 860 O O . SER A 1 107 ? -10.040 -9.814 -13.411 1.00 94.94 107 SER A O 1
ATOM 862 N N . PRO A 1 108 ? -8.237 -9.102 -14.568 1.00 95.56 108 PRO A N 1
ATOM 863 C CA . PRO A 1 108 ? -8.203 -7.804 -13.910 1.00 95.56 108 PRO A CA 1
ATOM 864 C C . PRO A 1 108 ? -9.461 -6.997 -14.281 1.00 95.56 108 PRO A C 1
ATOM 866 O O . PRO A 1 108 ? -9.947 -7.130 -15.412 1.00 95.56 108 PRO A O 1
ATOM 869 N N . PRO A 1 109 ? -9.993 -6.180 -13.353 1.00 95.12 109 PRO A N 1
ATOM 870 C CA . PRO A 1 109 ? -11.204 -5.387 -13.579 1.00 95.12 109 PRO A CA 1
ATOM 871 C C . PRO A 1 109 ? -10.981 -4.246 -14.579 1.00 95.12 109 PRO A C 1
ATOM 873 O O . PRO A 1 109 ? -11.915 -3.822 -15.248 1.00 95.12 109 PRO A O 1
ATOM 876 N N . PHE A 1 110 ? -9.739 -3.780 -14.703 1.00 94.50 110 PHE A N 1
ATOM 877 C CA . PHE A 1 110 ? -9.314 -2.791 -15.681 1.00 94.50 110 PHE A CA 1
ATOM 878 C C . PHE A 1 110 ? -8.147 -3.360 -16.486 1.00 94.50 110 PHE A C 1
ATOM 880 O O . PHE A 1 110 ? -7.199 -3.909 -15.918 1.00 94.50 110 PHE A O 1
ATOM 887 N N . LYS A 1 111 ? -8.232 -3.244 -17.811 1.00 92.69 111 LYS A N 1
ATOM 888 C CA . LYS A 1 111 ? -7.162 -3.598 -18.742 1.00 92.69 111 LYS A CA 1
ATOM 889 C C . LYS A 1 111 ? -6.828 -2.338 -19.533 1.00 92.69 111 LYS A C 1
ATOM 891 O O . LYS A 1 111 ? -7.689 -1.916 -20.305 1.00 92.69 111 LYS A O 1
ATOM 896 N N . PRO A 1 112 ? -5.647 -1.731 -19.329 1.00 91.00 112 PRO A N 1
ATOM 897 C CA . PRO A 1 112 ? -5.225 -0.627 -20.173 1.00 91.00 112 PRO A CA 1
ATOM 898 C C . PRO A 1 112 ? -5.158 -1.115 -21.621 1.00 91.00 112 PRO A C 1
ATOM 900 O O . PRO A 1 112 ? -4.679 -2.221 -21.888 1.00 91.00 112 PRO A O 1
ATOM 903 N N . PHE A 1 113 ? -5.701 -0.315 -22.529 1.00 88.62 113 PHE A N 1
ATOM 904 C CA . PHE A 1 113 ? -5.616 -0.554 -23.960 1.00 88.62 113 PHE A CA 1
ATOM 905 C C . PHE A 1 113 ? -4.348 0.114 -24.493 1.00 88.62 113 PHE A C 1
ATOM 907 O O . PHE A 1 113 ? -4.043 1.224 -24.074 1.00 88.62 113 PHE A O 1
ATOM 914 N N . LEU A 1 114 ? -3.614 -0.591 -25.350 1.00 87.50 114 LEU A N 1
ATOM 915 C CA . LEU A 1 114 ? -2.407 -0.112 -26.020 1.00 87.50 114 LEU A CA 1
ATOM 916 C C . LEU A 1 114 ? -2.519 -0.527 -27.490 1.00 87.50 114 LEU A C 1
ATOM 918 O O . LEU A 1 114 ? -2.764 -1.709 -27.761 1.00 87.50 114 LEU A O 1
ATOM 922 N N . ASP A 1 115 ? -2.353 0.415 -28.412 1.00 80.00 115 ASP A N 1
ATOM 923 C CA . ASP A 1 115 ? -2.347 0.176 -29.858 1.00 80.00 115 ASP A CA 1
ATOM 924 C C . ASP A 1 115 ? -0.997 -0.410 -30.322 1.00 80.00 115 ASP A C 1
ATOM 926 O O . ASP A 1 115 ? -0.936 -1.185 -31.283 1.00 80.00 115 ASP A O 1
ATOM 930 N N . SER A 1 116 ? 0.094 -0.106 -29.610 1.00 84.81 116 SER A N 1
ATOM 931 C CA . SER A 1 116 ? 1.462 -0.514 -29.941 1.00 84.81 116 SER A CA 1
ATOM 932 C C . SER A 1 116 ? 2.343 -0.772 -28.708 1.00 84.81 116 SER A C 1
ATOM 934 O O . SER A 1 116 ? 2.012 -0.415 -27.579 1.00 84.81 116 SER A O 1
ATOM 936 N N . SER A 1 117 ? 3.492 -1.435 -28.904 1.00 81.19 117 SER A N 1
ATOM 937 C CA . SER A 1 117 ? 4.430 -1.758 -27.813 1.00 81.19 117 SER A CA 1
ATOM 938 C C . SER A 1 117 ? 5.182 -0.554 -27.249 1.00 81.19 117 SER A C 1
ATOM 940 O O . SER A 1 117 ? 5.740 -0.658 -26.158 1.00 81.19 117 SER A O 1
ATOM 942 N N . ASP A 1 118 ? 5.216 0.548 -27.996 1.00 82.44 118 ASP A N 1
ATOM 943 C CA . ASP A 1 118 ? 6.077 1.702 -27.722 1.00 82.44 118 ASP A CA 1
ATOM 944 C C . ASP A 1 118 ? 5.275 2.886 -27.152 1.00 82.44 118 ASP A C 1
ATOM 946 O O . ASP A 1 118 ? 5.804 3.981 -26.962 1.00 82.44 118 ASP A O 1
ATOM 950 N N . GLU A 1 119 ? 3.991 2.670 -26.863 1.00 85.31 119 GLU A N 1
ATOM 951 C CA . GLU A 1 119 ? 3.107 3.678 -26.297 1.00 85.31 119 GLU A CA 1
ATOM 952 C C . GLU A 1 119 ? 3.429 4.013 -24.848 1.00 85.31 119 GLU A C 1
ATOM 954 O O . GLU A 1 119 ? 3.660 3.151 -23.996 1.00 85.31 119 GLU A O 1
ATOM 959 N N . THR A 1 120 ? 3.363 5.310 -24.558 1.00 89.44 120 THR A N 1
ATOM 960 C CA . THR A 1 120 ? 3.664 5.856 -23.238 1.00 89.44 120 THR A CA 1
ATOM 961 C C . THR A 1 120 ? 2.480 6.601 -22.618 1.00 89.44 120 THR A C 1
ATOM 963 O O . THR A 1 120 ? 2.679 7.440 -21.746 1.00 89.44 120 THR A O 1
ATOM 966 N N . GLU A 1 121 ? 1.249 6.327 -23.059 1.00 88.69 121 GLU A N 1
ATOM 967 C CA . GLU A 1 121 ? 0.038 7.085 -22.683 1.00 88.69 121 GLU A CA 1
ATOM 968 C C . GLU A 1 121 ? -0.318 6.996 -21.192 1.00 88.69 121 GLU A C 1
ATOM 970 O O . GLU A 1 121 ? -0.909 7.914 -20.629 1.00 88.69 121 GLU A O 1
ATOM 975 N N . PHE A 1 122 ? 0.080 5.909 -20.526 1.00 90.69 122 PHE A N 1
ATOM 976 C CA . PHE A 1 122 ? -0.114 5.719 -19.084 1.00 90.69 122 PHE A CA 1
ATOM 977 C C . PHE A 1 122 ? 1.044 6.268 -18.234 1.00 90.69 122 PHE A C 1
ATOM 979 O O . PHE A 1 122 ? 1.099 6.007 -17.030 1.00 90.69 122 PHE A O 1
ATOM 986 N N . PHE A 1 123 ? 1.974 7.010 -18.842 1.00 93.06 123 PHE A N 1
ATOM 987 C CA . PHE A 1 123 ? 3.091 7.666 -18.167 1.00 93.06 123 PHE A CA 1
ATOM 988 C C . PHE A 1 123 ? 2.961 9.186 -18.260 1.00 93.06 123 PHE A C 1
ATOM 990 O O . PHE A 1 123 ? 2.410 9.726 -19.217 1.00 93.06 123 PHE A O 1
ATOM 997 N N . ASP A 1 124 ? 3.498 9.888 -17.266 1.00 94.69 124 ASP A N 1
ATOM 998 C CA . ASP A 1 124 ? 3.481 11.348 -17.265 1.00 94.69 124 ASP A 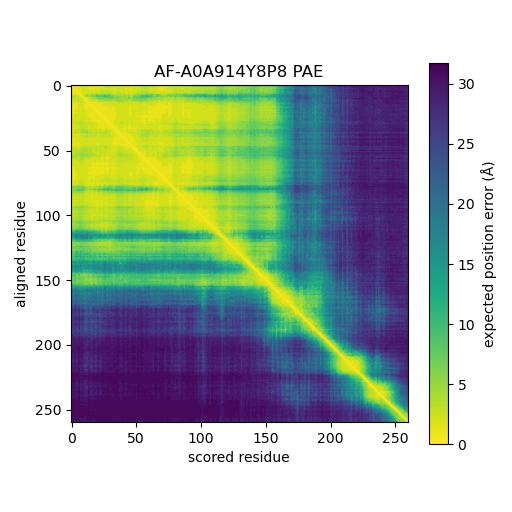CA 1
ATOM 999 C C . ASP A 1 124 ? 4.367 11.911 -18.389 1.00 94.69 124 ASP A C 1
ATOM 1001 O O . ASP A 1 124 ? 5.537 11.537 -18.548 1.00 94.69 124 ASP A O 1
ATOM 1005 N N . THR A 1 125 ? 3.803 12.857 -19.139 1.00 94.06 125 THR A N 1
ATOM 1006 C CA . THR A 1 125 ? 4.481 13.626 -20.188 1.00 94.06 125 THR A CA 1
ATOM 1007 C C . THR A 1 125 ? 5.755 14.321 -19.712 1.00 94.06 125 THR A C 1
ATOM 1009 O O . THR A 1 125 ? 6.681 14.504 -20.504 1.00 94.06 125 THR A O 1
ATOM 1012 N N . GLU A 1 126 ? 5.861 14.653 -18.420 1.00 94.50 126 GLU A N 1
ATOM 1013 C CA . GLU A 1 126 ? 7.077 15.229 -17.838 1.00 94.50 126 GLU A CA 1
ATOM 1014 C C . GLU A 1 126 ? 8.301 14.307 -17.996 1.00 94.50 126 GLU A C 1
ATOM 1016 O O . GLU A 1 126 ? 9.440 14.778 -18.025 1.00 94.50 126 GLU A O 1
ATOM 1021 N N . PHE A 1 127 ? 8.091 12.992 -18.102 1.00 93.19 127 PHE A N 1
ATOM 1022 C CA . PHE A 1 127 ? 9.164 12.015 -18.287 1.00 93.19 127 PHE A CA 1
ATOM 1023 C C . PHE A 1 127 ? 9.304 11.567 -19.739 1.00 93.19 127 PHE A C 1
ATOM 1025 O O . PHE A 1 127 ? 10.426 11.443 -20.219 1.00 93.19 127 PHE A O 1
ATOM 1032 N N . THR A 1 128 ? 8.198 11.355 -20.454 1.00 93.38 128 THR A N 1
ATOM 1033 C CA . THR A 1 128 ? 8.223 10.791 -21.818 1.00 93.38 128 THR A CA 1
ATOM 1034 C C . THR A 1 128 ? 8.716 11.783 -22.872 1.00 93.38 128 THR A C 1
ATOM 1036 O O . THR A 1 128 ? 9.173 11.377 -23.935 1.00 93.38 128 THR A O 1
ATOM 1039 N N . THR A 1 129 ? 8.687 13.083 -22.569 1.00 92.19 129 THR A N 1
ATOM 1040 C CA . THR A 1 129 ? 9.245 14.141 -23.429 1.00 92.19 129 THR A CA 1
ATOM 1041 C C . THR A 1 129 ? 10.751 14.351 -23.248 1.00 92.19 129 THR A C 1
ATOM 1043 O O . THR A 1 129 ? 11.373 15.056 -24.045 1.00 92.19 129 THR A O 1
ATOM 1046 N N . LYS A 1 130 ? 11.362 13.756 -22.215 1.00 92.31 130 LYS A N 1
ATOM 1047 C CA . LYS A 1 130 ? 12.803 13.865 -21.964 1.00 92.31 130 LYS A CA 1
ATOM 1048 C C . LYS A 1 130 ? 13.565 12.883 -22.854 1.00 92.31 130 LYS A C 1
ATOM 1050 O O . LYS A 1 130 ? 13.155 11.740 -23.036 1.00 92.31 130 LYS A O 1
ATOM 1055 N N . THR A 1 131 ? 14.712 13.312 -23.378 1.00 91.31 131 THR A N 1
ATOM 1056 C CA . THR A 1 131 ? 15.597 12.435 -24.155 1.00 91.31 131 THR A CA 1
ATOM 1057 C C . THR A 1 131 ? 16.102 11.286 -23.273 1.00 91.31 131 THR A C 1
ATOM 1059 O O . THR A 1 131 ? 16.639 11.561 -22.196 1.00 91.31 131 THR A O 1
ATOM 1062 N N . PRO A 1 132 ? 15.987 10.013 -23.702 1.00 91.81 132 PRO A N 1
ATOM 1063 C CA . PRO A 1 132 ? 16.508 8.873 -22.956 1.00 91.81 132 PRO A CA 1
ATOM 1064 C C . PRO A 1 132 ? 18.033 8.820 -23.099 1.00 91.81 132 PRO A C 1
ATOM 1066 O O . PRO A 1 132 ? 18.580 8.103 -23.935 1.00 91.81 132 PRO A O 1
ATOM 1069 N N . CYS A 1 133 ? 18.729 9.630 -22.308 1.00 91.69 133 CYS A N 1
ATOM 1070 C CA . CYS A 1 133 ? 20.183 9.679 -22.267 1.00 91.69 133 CYS A CA 1
ATOM 1071 C C . CYS A 1 133 ? 20.686 9.645 -20.826 1.00 91.69 133 CYS A C 1
ATOM 1073 O O . CYS A 1 133 ? 20.113 10.286 -19.941 1.00 91.69 133 CYS A O 1
ATOM 1075 N N . ASP A 1 134 ? 21.793 8.938 -20.611 1.00 90.50 134 ASP A N 1
ATOM 1076 C CA . ASP A 1 134 ? 22.485 8.962 -19.330 1.00 90.50 134 ASP A CA 1
ATOM 1077 C C . ASP A 1 134 ? 22.990 10.377 -19.044 1.00 90.50 134 ASP A C 1
ATOM 1079 O O . ASP A 1 134 ? 23.644 11.016 -19.875 1.00 90.50 134 ASP A O 1
ATOM 1083 N N . SER A 1 135 ? 22.690 10.879 -17.849 1.00 89.81 135 SER A N 1
ATOM 1084 C CA . SER A 1 135 ? 23.245 12.148 -17.394 1.00 89.81 135 SER A CA 1
ATOM 1085 C C . SER A 1 135 ? 24.760 12.021 -17.198 1.00 89.81 135 SER A C 1
ATOM 1087 O O . SER A 1 135 ? 25.211 11.000 -16.669 1.00 89.81 135 SER A O 1
ATOM 1089 N N . PRO A 1 136 ? 25.555 13.051 -17.529 1.00 90.12 136 PRO A N 1
ATOM 1090 C CA . PRO A 1 136 ? 26.987 13.029 -17.263 1.00 90.12 136 PRO A CA 1
ATOM 1091 C C . PRO A 1 136 ? 27.248 12.890 -15.757 1.00 90.12 136 PRO A C 1
ATOM 1093 O O . PRO A 1 136 ? 26.730 13.664 -14.952 1.00 90.12 136 PRO A O 1
ATOM 1096 N N . ALA A 1 137 ? 28.065 11.907 -15.381 1.00 85.31 137 ALA A N 1
ATOM 1097 C CA . ALA A 1 137 ? 28.478 11.665 -14.003 1.00 85.31 137 ALA A CA 1
ATOM 1098 C C . ALA A 1 137 ? 29.982 11.917 -13.835 1.00 85.31 137 ALA A C 1
ATOM 1100 O O . ALA A 1 137 ? 30.767 11.751 -14.771 1.00 85.31 137 ALA A O 1
ATOM 1101 N N . LEU A 1 138 ? 30.392 12.296 -12.623 1.00 85.69 138 LEU A N 1
ATOM 1102 C CA . LEU A 1 138 ? 31.808 12.313 -12.260 1.00 85.69 138 LEU A CA 1
ATOM 1103 C C . LEU A 1 138 ? 32.343 10.874 -12.247 1.00 85.69 138 LEU A C 1
ATOM 1105 O O . LEU A 1 138 ? 31.645 9.981 -11.752 1.00 85.69 138 LEU A O 1
ATOM 1109 N N . PRO A 1 139 ? 33.565 10.628 -12.753 1.00 82.81 139 PRO A N 1
ATOM 1110 C CA . PRO A 1 139 ? 34.150 9.301 -12.689 1.00 82.81 139 PRO A CA 1
ATOM 1111 C C . PRO A 1 139 ? 34.288 8.879 -11.218 1.00 82.81 139 PRO A C 1
ATOM 1113 O O . PRO A 1 139 ? 34.722 9.683 -10.385 1.00 82.81 139 PRO A O 1
ATOM 1116 N N . PRO A 1 140 ? 33.905 7.639 -10.873 1.00 80.69 140 PRO A N 1
ATOM 1117 C CA . PRO A 1 140 ? 34.021 7.157 -9.508 1.00 80.69 140 PRO A CA 1
ATOM 1118 C C . PRO A 1 140 ? 35.492 7.098 -9.076 1.00 80.69 140 PRO A C 1
ATOM 1120 O O . PRO A 1 140 ? 36.404 7.003 -9.900 1.00 80.69 140 PRO A O 1
ATOM 1123 N N . SER A 1 141 ? 35.734 7.143 -7.764 1.00 83.62 141 SER A N 1
ATOM 1124 C CA . SER A 1 141 ? 37.085 6.997 -7.219 1.00 83.62 141 SER A CA 1
ATOM 1125 C C . SER A 1 141 ? 37.669 5.621 -7.554 1.00 83.62 141 SER A C 1
ATOM 1127 O O . SER A 1 141 ? 36.939 4.644 -7.729 1.00 83.62 141 SER A O 1
ATOM 1129 N N . ALA A 1 142 ? 39.001 5.517 -7.596 1.00 78.00 142 ALA A N 1
ATOM 1130 C CA . ALA A 1 142 ? 39.685 4.277 -7.967 1.00 78.00 142 ALA A CA 1
ATOM 1131 C C . ALA A 1 142 ? 39.277 3.066 -7.103 1.00 78.00 142 ALA A C 1
ATOM 1133 O O . ALA A 1 142 ? 39.224 1.956 -7.616 1.00 78.00 142 ALA A O 1
ATOM 1134 N N . ALA A 1 143 ? 38.924 3.268 -5.828 1.00 82.19 143 ALA A N 1
ATOM 1135 C CA . ALA A 1 143 ? 38.490 2.206 -4.912 1.00 82.19 143 ALA A CA 1
ATOM 1136 C C . ALA A 1 143 ? 36.997 1.832 -5.032 1.00 82.19 143 ALA A C 1
ATOM 1138 O O . ALA A 1 143 ? 36.557 0.849 -4.442 1.00 82.19 143 ALA A O 1
ATOM 1139 N N . ALA A 1 144 ? 36.194 2.577 -5.799 1.00 82.75 144 ALA A N 1
ATOM 1140 C CA . ALA A 1 144 ? 34.752 2.338 -5.887 1.00 82.75 144 ALA A CA 1
ATOM 1141 C C . ALA A 1 144 ? 34.402 0.949 -6.444 1.00 82.75 144 ALA A C 1
ATOM 1143 O O . ALA A 1 144 ? 33.360 0.401 -6.098 1.00 82.75 144 ALA A O 1
ATOM 1144 N N . HIS A 1 145 ? 35.272 0.355 -7.267 1.00 78.88 145 HIS A N 1
ATOM 1145 C CA . HIS A 1 145 ? 35.061 -0.988 -7.810 1.00 78.88 145 HIS A CA 1
ATOM 1146 C C . HIS A 1 145 ? 34.967 -2.070 -6.717 1.00 78.88 145 HIS A C 1
ATOM 1148 O O . HIS A 1 145 ? 34.264 -3.062 -6.905 1.00 78.88 145 HIS A O 1
ATOM 1154 N N . GLU A 1 146 ? 35.606 -1.868 -5.558 1.00 87.88 146 GLU A N 1
ATOM 1155 C CA . GLU A 1 146 ? 35.525 -2.794 -4.423 1.00 87.88 146 GLU A CA 1
ATOM 1156 C C . GLU A 1 146 ? 34.138 -2.772 -3.765 1.00 87.88 146 GLU A C 1
ATOM 1158 O O . GLU A 1 146 ? 33.627 -3.823 -3.378 1.00 87.88 146 GLU A O 1
ATOM 1163 N N . LEU A 1 147 ? 33.490 -1.600 -3.709 1.00 88.31 147 LEU A N 1
ATOM 1164 C CA . LEU A 1 147 ? 32.151 -1.431 -3.128 1.00 88.31 147 LEU A CA 1
ATOM 1165 C C . LEU A 1 147 ? 31.066 -2.180 -3.912 1.00 88.31 147 LEU A C 1
ATOM 1167 O O . LEU A 1 147 ? 30.061 -2.585 -3.332 1.00 88.31 147 LEU A O 1
ATOM 1171 N N . PHE A 1 148 ? 31.262 -2.365 -5.219 1.00 87.81 148 PHE A N 1
ATOM 1172 C CA . PHE A 1 148 ? 30.294 -3.009 -6.115 1.00 87.81 148 PHE A CA 1
ATOM 1173 C C . PHE A 1 148 ? 30.683 -4.444 -6.494 1.00 87.81 148 PHE A C 1
ATOM 1175 O O . PHE A 1 148 ? 30.109 -5.027 -7.420 1.00 87.81 148 PHE A O 1
ATOM 1182 N N . ARG A 1 149 ? 31.646 -5.054 -5.793 1.00 90.12 149 ARG A N 1
ATOM 1183 C CA . ARG A 1 149 ? 32.004 -6.454 -6.035 1.00 90.12 149 ARG A CA 1
ATOM 1184 C C . ARG A 1 149 ? 30.799 -7.361 -5.760 1.00 90.12 149 ARG A C 1
ATOM 1186 O O . ARG A 1 149 ? 30.194 -7.297 -4.697 1.00 90.12 149 ARG A O 1
ATOM 1193 N N . GLY A 1 150 ? 30.465 -8.222 -6.723 1.00 90.12 150 GLY A N 1
ATOM 1194 C CA . GLY A 1 150 ? 29.298 -9.111 -6.637 1.00 90.12 150 GLY A CA 1
ATOM 1195 C C . GLY A 1 150 ? 27.963 -8.457 -7.014 1.00 90.12 150 GLY A C 1
ATOM 1196 O O . GLY A 1 150 ? 26.923 -9.090 -6.868 1.00 90.12 150 GLY A O 1
ATOM 1197 N N . PHE A 1 151 ? 27.974 -7.217 -7.517 1.00 92.19 151 PHE A N 1
ATOM 1198 C CA . PHE A 1 151 ? 26.762 -6.526 -7.968 1.00 92.19 151 PHE A CA 1
ATOM 1199 C C . PHE A 1 151 ? 26.164 -7.133 -9.246 1.00 92.19 151 PHE A C 1
ATOM 1201 O O . PHE A 1 151 ? 24.946 -7.162 -9.416 1.00 92.19 151 PHE A O 1
ATOM 1208 N N . SER A 1 152 ? 27.009 -7.610 -10.166 1.00 90.38 152 SER A N 1
ATOM 1209 C CA . SER A 1 152 ? 26.558 -8.164 -11.443 1.00 90.38 152 SER A CA 1
ATOM 1210 C C . SER A 1 152 ? 25.713 -9.423 -11.241 1.00 90.38 152 SER A C 1
ATOM 1212 O O . SER A 1 152 ? 26.178 -10.413 -10.682 1.00 90.38 152 SER A O 1
ATOM 1214 N N . PHE A 1 153 ? 24.487 -9.404 -11.764 1.00 89.12 153 PHE A N 1
ATOM 1215 C CA . PHE A 1 153 ? 23.540 -10.510 -11.677 1.00 89.12 153 PHE A CA 1
ATOM 1216 C C . PHE A 1 153 ? 22.813 -10.712 -13.009 1.00 89.12 153 PHE A C 1
ATOM 1218 O O . PHE A 1 153 ? 22.431 -9.751 -13.674 1.00 89.12 153 PHE A O 1
ATOM 1225 N N . VAL A 1 154 ? 22.581 -11.973 -13.380 1.00 88.06 154 VAL A N 1
ATOM 1226 C CA . VAL A 1 154 ? 21.741 -12.362 -14.520 1.00 88.06 154 VAL A CA 1
ATOM 1227 C C . VAL A 1 154 ? 20.796 -13.465 -14.057 1.00 88.06 154 VAL A C 1
ATOM 1229 O O . VAL A 1 154 ? 21.230 -14.485 -13.522 1.00 88.06 154 VAL A O 1
ATOM 1232 N N . ALA A 1 155 ? 19.494 -13.278 -14.272 1.00 87.06 155 ALA A N 1
ATOM 1233 C CA . ALA A 1 155 ? 18.496 -14.246 -13.836 1.00 87.06 155 ALA A CA 1
ATOM 1234 C C . ALA A 1 155 ? 18.613 -15.575 -14.610 1.00 87.06 155 ALA A C 1
ATOM 1236 O O . ALA A 1 155 ? 18.712 -15.587 -15.837 1.00 87.06 155 ALA A O 1
ATOM 1237 N N . SER A 1 156 ? 18.514 -16.711 -13.911 1.00 85.12 156 SER A N 1
ATOM 1238 C CA . SER A 1 156 ? 18.709 -18.050 -14.498 1.00 85.12 156 SER A CA 1
ATOM 1239 C C . SER A 1 156 ? 17.799 -18.350 -15.692 1.00 85.12 156 SER A C 1
ATOM 1241 O O . SER A 1 156 ? 18.240 -18.935 -16.679 1.00 85.12 156 SER A O 1
ATOM 1243 N N . HIS A 1 157 ? 16.544 -17.896 -15.652 1.00 81.19 157 HIS A N 1
ATOM 1244 C CA . HIS A 1 157 ? 15.608 -18.083 -16.766 1.00 81.19 157 HIS A CA 1
ATOM 1245 C C . HIS A 1 157 ? 16.044 -17.331 -18.038 1.00 81.19 157 HIS A C 1
ATOM 1247 O O . HIS A 1 157 ? 15.760 -17.780 -19.149 1.00 81.19 157 HIS A O 1
ATOM 1253 N N . MET A 1 158 ? 16.772 -16.217 -17.898 1.00 76.75 158 MET A N 1
ATOM 1254 C CA . MET A 1 158 ? 17.332 -15.496 -19.039 1.00 76.75 158 MET A CA 1
ATOM 1255 C C . MET A 1 158 ? 18.472 -16.286 -19.680 1.00 76.75 158 MET A C 1
ATOM 1257 O O . MET A 1 158 ? 18.547 -16.321 -20.904 1.00 76.75 158 MET A O 1
ATOM 1261 N N . TYR A 1 159 ? 19.306 -16.986 -18.898 1.00 74.75 159 TYR A N 1
ATOM 1262 C CA . TYR A 1 159 ? 20.335 -17.876 -19.451 1.00 74.75 159 TYR A CA 1
ATOM 1263 C C . TYR A 1 159 ? 19.734 -18.988 -20.305 1.00 74.75 159 TYR A C 1
ATOM 1265 O O . TYR A 1 159 ? 20.227 -19.263 -21.398 1.00 74.75 159 TYR A O 1
ATOM 1273 N N . GLU A 1 160 ? 18.641 -19.594 -19.845 1.00 74.81 160 GLU A N 1
ATOM 1274 C CA . GLU A 1 160 ? 17.951 -20.634 -20.604 1.00 74.81 160 GLU A CA 1
ATOM 1275 C C . GLU A 1 160 ? 17.372 -20.085 -21.917 1.00 74.81 160 GLU A C 1
ATOM 1277 O O . GLU A 1 160 ? 17.509 -20.715 -22.966 1.00 74.81 160 GLU A O 1
ATOM 1282 N N . GLN A 1 161 ? 16.782 -18.886 -21.898 1.00 74.94 161 GLN A N 1
ATOM 1283 C CA . GLN A 1 161 ? 16.298 -18.227 -23.115 1.00 74.94 161 GLN A CA 1
ATOM 1284 C C . GLN A 1 161 ? 17.437 -17.834 -24.061 1.00 74.94 161 GLN A C 1
ATOM 1286 O O . GLN A 1 161 ? 17.328 -18.052 -25.267 1.00 74.94 161 GLN A O 1
ATOM 1291 N N . MET A 1 162 ? 18.545 -17.304 -23.538 1.00 75.12 162 MET A N 1
ATOM 1292 C CA . MET A 1 162 ? 19.734 -16.980 -24.329 1.00 75.12 162 MET A CA 1
ATOM 1293 C C . MET A 1 162 ? 20.313 -18.236 -24.987 1.00 75.12 162 MET A C 1
ATOM 1295 O O . MET A 1 162 ? 20.580 -18.218 -26.188 1.00 75.12 162 MET A O 1
ATOM 1299 N N . ALA A 1 163 ? 20.420 -19.344 -24.249 1.00 72.56 163 ALA A N 1
ATOM 1300 C CA . ALA A 1 163 ? 20.878 -20.626 -24.774 1.00 72.56 163 ALA A CA 1
ATOM 1301 C C . ALA A 1 163 ? 19.911 -21.200 -25.827 1.00 72.56 163 ALA A C 1
ATOM 1303 O O . ALA A 1 163 ? 20.350 -21.643 -26.888 1.00 72.56 163 ALA A O 1
ATOM 1304 N N . LYS A 1 164 ? 18.591 -21.141 -25.592 1.00 76.00 164 LYS A N 1
ATOM 1305 C CA . LYS A 1 164 ? 17.567 -21.550 -26.573 1.00 76.00 164 LYS A CA 1
ATOM 1306 C C . LYS A 1 164 ? 17.642 -20.716 -27.851 1.00 76.00 164 LYS A C 1
ATOM 1308 O O . LYS A 1 164 ? 17.619 -21.275 -28.946 1.00 76.00 164 LYS A O 1
ATOM 1313 N N . ASN A 1 165 ? 17.777 -19.398 -27.725 1.00 79.38 165 ASN A N 1
ATOM 1314 C CA . ASN A 1 165 ? 17.922 -18.487 -28.859 1.00 79.38 165 ASN A CA 1
ATOM 1315 C C . ASN A 1 165 ? 19.217 -18.751 -29.632 1.00 79.38 165 ASN A C 1
ATOM 1317 O O . ASN A 1 165 ? 19.212 -18.724 -30.860 1.00 79.38 165 ASN A O 1
ATOM 1321 N N . GLU A 1 166 ? 20.311 -19.058 -28.937 1.00 75.06 166 GLU A N 1
ATOM 1322 C CA . GLU A 1 166 ? 21.572 -19.440 -29.564 1.00 75.06 166 GLU A CA 1
ATOM 1323 C C . GLU A 1 166 ? 21.433 -20.751 -30.347 1.00 75.06 166 GLU A C 1
ATOM 1325 O O . GLU A 1 166 ? 21.792 -20.805 -31.521 1.00 75.06 166 GLU A O 1
ATOM 1330 N N . VAL A 1 167 ? 20.860 -21.795 -29.741 1.00 76.12 167 VAL A N 1
ATOM 1331 C CA . VAL A 1 167 ? 20.603 -23.077 -30.417 1.00 76.12 167 VAL A CA 1
ATOM 1332 C C . VAL A 1 167 ? 19.688 -22.878 -31.628 1.00 76.12 167 VAL A C 1
ATOM 1334 O O . VAL A 1 167 ? 19.990 -23.390 -32.704 1.00 76.12 167 VAL A O 1
ATOM 1337 N N . LYS A 1 168 ? 18.630 -22.067 -31.503 1.00 77.75 168 LYS A N 1
ATOM 1338 C CA . LYS A 1 168 ? 17.722 -21.725 -32.609 1.00 77.75 168 LYS A CA 1
ATOM 1339 C C . LYS A 1 168 ? 18.447 -21.014 -33.756 1.00 77.75 168 LYS A C 1
ATOM 1341 O O . LYS A 1 168 ? 18.222 -21.347 -34.915 1.00 77.75 168 LYS A O 1
ATOM 1346 N N . LYS A 1 169 ? 19.346 -20.075 -33.447 1.00 75.69 169 LYS A N 1
ATOM 1347 C CA . LYS A 1 169 ? 20.172 -19.381 -34.449 1.00 75.69 169 LYS A CA 1
ATOM 1348 C C . LYS A 1 169 ? 21.231 -20.299 -35.075 1.00 75.69 169 LYS A C 1
ATOM 1350 O O . LYS A 1 169 ? 21.542 -20.156 -36.251 1.00 75.69 169 LYS A O 1
ATOM 1355 N N . ARG A 1 170 ? 21.771 -21.271 -34.335 1.00 70.19 170 ARG A N 1
ATOM 1356 C CA . ARG A 1 170 ? 22.708 -22.280 -34.872 1.00 70.19 170 ARG A CA 1
ATOM 1357 C C . ARG A 1 170 ? 22.024 -23.270 -35.808 1.00 70.19 170 ARG A C 1
ATOM 1359 O O . ARG A 1 170 ? 22.595 -23.650 -36.825 1.00 70.19 170 ARG A O 1
ATOM 1366 N N . LEU A 1 171 ? 20.804 -23.673 -35.466 1.00 76.81 171 LEU A N 1
ATOM 1367 C CA . LEU A 1 171 ? 19.988 -24.610 -36.235 1.00 76.81 171 LEU A CA 1
ATOM 1368 C C . LEU A 1 171 ? 19.113 -23.903 -37.283 1.00 76.81 171 LEU A C 1
ATOM 1370 O O . LEU A 1 171 ? 18.138 -24.483 -37.756 1.00 76.81 171 LEU A O 1
ATOM 1374 N N . HIS A 1 172 ? 19.443 -22.662 -37.662 1.00 76.44 172 HIS A N 1
ATOM 1375 C CA . HIS A 1 172 ? 18.670 -21.939 -38.666 1.00 76.44 172 HIS A CA 1
ATOM 1376 C C . HIS A 1 172 ? 18.681 -22.696 -40.005 1.00 76.44 172 HIS A C 1
ATOM 1378 O O . HIS A 1 172 ? 19.723 -23.193 -40.448 1.00 76.44 172 HIS A O 1
ATOM 1384 N N . HIS A 1 173 ? 17.519 -22.812 -40.653 1.00 75.25 173 HIS A N 1
ATOM 1385 C CA . HIS A 1 173 ? 17.374 -23.588 -41.891 1.00 75.25 173 HIS A CA 1
ATOM 1386 C C . HIS A 1 173 ? 18.217 -23.001 -43.038 1.00 75.25 173 HIS A C 1
ATOM 1388 O O . HIS A 1 173 ? 18.814 -23.754 -43.802 1.00 75.25 173 HIS A O 1
ATOM 1394 N N . ASN A 1 174 ? 18.329 -21.669 -43.101 1.00 77.12 174 ASN A N 1
ATOM 1395 C CA . ASN A 1 174 ? 19.197 -20.946 -44.028 1.00 77.12 174 ASN A CA 1
ATOM 1396 C C . ASN A 1 174 ? 20.649 -20.878 -43.490 1.00 77.12 174 ASN A C 1
ATOM 1398 O O . ASN A 1 174 ? 20.857 -20.275 -42.432 1.00 77.12 174 ASN A O 1
ATOM 1402 N N . PRO A 1 175 ? 21.651 -21.453 -44.190 1.00 73.12 175 PRO A N 1
ATOM 1403 C CA . PRO A 1 175 ? 23.054 -21.448 -43.770 1.00 73.12 175 PRO A CA 1
ATOM 1404 C C . PRO A 1 175 ? 23.671 -20.059 -43.586 1.00 73.12 175 PRO A C 1
ATOM 1406 O O . PRO A 1 175 ? 24.501 -19.900 -42.698 1.00 73.12 175 PRO A O 1
ATOM 1409 N N . GLU A 1 176 ? 23.252 -19.058 -44.364 1.00 72.50 176 GLU A N 1
ATOM 1410 C CA . GLU A 1 176 ? 23.799 -17.694 -44.261 1.00 72.50 176 GLU A CA 1
ATOM 1411 C C . GLU A 1 176 ? 23.310 -16.947 -43.014 1.00 72.50 176 GLU A C 1
ATOM 1413 O O . GLU A 1 176 ? 23.930 -15.991 -42.563 1.00 72.50 176 GLU A O 1
ATOM 1418 N N . GLN A 1 177 ? 22.218 -17.420 -42.410 1.00 70.25 177 GLN A N 1
ATOM 1419 C CA . GLN A 1 177 ? 21.648 -16.864 -41.181 1.00 70.25 177 GLN A CA 1
ATOM 1420 C C . GLN A 1 177 ? 22.128 -17.603 -39.923 1.00 70.25 177 GLN A C 1
ATOM 1422 O O . GLN A 1 177 ? 21.718 -17.268 -38.808 1.00 70.25 177 GLN A O 1
ATOM 1427 N N . ARG A 1 178 ? 22.991 -18.618 -40.076 1.00 74.62 178 ARG A N 1
ATOM 1428 C CA . ARG A 1 178 ? 23.602 -19.319 -38.944 1.00 74.62 178 ARG A CA 1
ATOM 1429 C C . ARG A 1 178 ? 24.730 -18.479 -38.364 1.00 74.62 178 ARG A C 1
ATOM 1431 O O . ARG A 1 178 ? 25.537 -17.905 -39.087 1.00 74.62 178 ARG A O 1
ATOM 1438 N N . ILE A 1 179 ? 24.830 -18.458 -37.040 1.00 67.06 179 ILE A N 1
ATOM 1439 C CA . ILE A 1 179 ? 25.963 -17.816 -36.366 1.00 67.06 179 ILE A CA 1
ATOM 1440 C C . ILE A 1 179 ? 27.251 -18.575 -36.718 1.00 67.06 179 ILE A C 1
ATOM 1442 O O . ILE A 1 179 ? 27.320 -19.796 -36.555 1.00 67.06 179 ILE A O 1
ATOM 1446 N N . ALA A 1 180 ? 28.279 -17.850 -37.166 1.00 67.69 180 ALA A N 1
ATOM 1447 C CA . ALA A 1 180 ? 29.602 -18.408 -37.425 1.00 67.69 180 ALA A CA 1
ATOM 1448 C C . ALA A 1 180 ? 30.264 -18.910 -36.130 1.00 67.69 180 ALA A C 1
ATOM 1450 O O . ALA A 1 180 ? 30.085 -18.325 -35.062 1.00 67.69 180 ALA A O 1
ATOM 1451 N N . ALA A 1 181 ? 31.092 -19.955 -36.225 1.00 60.97 181 ALA A N 1
ATOM 1452 C CA . ALA A 1 181 ? 31.716 -20.591 -35.061 1.00 60.97 181 ALA A CA 1
ATOM 1453 C C . ALA A 1 181 ? 32.533 -19.629 -34.171 1.00 60.97 181 ALA A C 1
ATOM 1455 O O . ALA A 1 181 ? 32.636 -19.849 -32.968 1.00 60.97 181 ALA A O 1
ATOM 1456 N N . ALA A 1 182 ? 33.058 -18.537 -34.733 1.00 61.75 182 ALA A N 1
ATOM 1457 C CA . ALA A 1 182 ? 33.759 -17.496 -33.983 1.00 61.75 182 ALA A CA 1
ATOM 1458 C C . ALA A 1 182 ? 32.823 -16.657 -33.084 1.00 61.75 182 ALA A C 1
ATOM 1460 O O . ALA A 1 182 ? 33.164 -16.379 -31.938 1.00 61.75 182 ALA A O 1
ATOM 1461 N N . GLY A 1 183 ? 31.611 -16.327 -33.549 1.00 60.44 183 GLY A N 1
ATOM 1462 C CA . GLY A 1 183 ? 30.621 -15.547 -32.785 1.00 60.44 183 GLY A CA 1
ATOM 1463 C C . GLY A 1 183 ? 29.958 -16.321 -31.639 1.00 60.44 183 GLY A C 1
ATOM 1464 O O . GLY A 1 183 ? 29.203 -15.762 -30.850 1.00 60.44 183 GLY A O 1
ATOM 1465 N N . ILE A 1 184 ? 30.243 -17.621 -31.534 1.00 59.12 184 ILE A N 1
ATOM 1466 C CA . ILE A 1 184 ? 29.764 -18.505 -30.468 1.00 59.12 184 ILE A CA 1
ATOM 1467 C C . ILE A 1 184 ? 30.536 -18.290 -29.158 1.00 59.12 184 ILE A C 1
ATOM 1469 O O . ILE A 1 184 ? 29.981 -18.443 -28.069 1.00 59.12 184 ILE A O 1
ATOM 1473 N N . LEU A 1 185 ? 31.830 -17.978 -29.245 1.00 58.25 185 LEU A N 1
ATOM 1474 C CA . LEU A 1 185 ? 32.701 -17.862 -28.071 1.00 58.25 185 LEU A CA 1
ATOM 1475 C C . LEU A 1 185 ? 32.524 -16.532 -27.330 1.00 58.25 185 LEU A C 1
ATOM 1477 O O . LEU A 1 185 ? 32.937 -16.410 -26.183 1.00 58.25 185 LEU A O 1
ATOM 1481 N N . THR A 1 186 ? 31.861 -15.568 -27.962 1.00 61.09 186 THR A N 1
ATOM 1482 C CA . THR A 1 186 ? 31.581 -14.234 -27.426 1.00 61.09 186 THR A CA 1
ATOM 1483 C C . THR A 1 186 ? 30.283 -14.151 -26.620 1.00 61.09 186 THR A C 1
ATOM 1485 O O . THR A 1 186 ? 29.944 -13.075 -26.135 1.00 61.09 186 THR A O 1
ATOM 1488 N N . TYR A 1 187 ? 29.525 -15.247 -26.468 1.00 59.53 187 TYR A N 1
ATOM 1489 C CA . TYR A 1 187 ? 28.262 -15.197 -25.729 1.00 59.53 187 TYR A CA 1
ATOM 1490 C C . TYR A 1 187 ? 28.481 -15.056 -24.208 1.00 59.53 187 TYR A C 1
ATOM 1492 O O . TYR A 1 187 ? 29.134 -15.920 -23.611 1.00 59.53 187 TYR A O 1
ATOM 1500 N N . PRO A 1 188 ? 27.858 -14.048 -23.557 1.00 56.38 188 PRO A N 1
ATOM 1501 C CA . PRO A 1 188 ? 28.084 -13.721 -22.143 1.00 56.38 188 PRO A CA 1
ATOM 1502 C C . PRO A 1 188 ? 27.866 -14.881 -21.159 1.00 56.38 188 PRO A C 1
ATOM 1504 O O . PRO A 1 188 ? 28.548 -14.995 -20.144 1.00 56.38 188 PRO A O 1
ATOM 1507 N N . TRP A 1 189 ? 26.939 -15.796 -21.463 1.00 57.94 189 TRP A N 1
ATOM 1508 C CA . TRP A 1 189 ? 26.644 -16.935 -20.588 1.00 57.94 189 TRP A CA 1
ATOM 1509 C C . TRP A 1 189 ? 27.741 -18.008 -20.568 1.00 57.94 189 TRP A C 1
ATOM 1511 O O . TRP A 1 189 ? 27.840 -18.767 -19.605 1.00 57.94 189 TRP A O 1
ATOM 1521 N N . ARG A 1 190 ? 28.584 -18.077 -21.608 1.00 56.72 190 ARG A N 1
ATOM 1522 C CA . ARG A 1 190 ? 29.750 -18.975 -21.645 1.00 56.72 190 ARG A CA 1
ATOM 1523 C C . ARG A 1 190 ? 30.963 -18.361 -20.958 1.00 56.72 190 ARG A C 1
ATOM 1525 O O . ARG A 1 190 ? 31.731 -19.098 -20.346 1.00 56.72 190 ARG A O 1
ATOM 1532 N N . THR A 1 191 ? 31.127 -17.042 -21.035 1.00 56.75 191 THR A N 1
ATOM 1533 C CA . THR A 1 191 ? 32.252 -16.332 -20.412 1.00 56.75 191 THR A CA 1
ATOM 1534 C C . THR A 1 191 ? 32.103 -16.243 -18.893 1.00 56.75 191 THR A C 1
ATOM 1536 O O . THR A 1 191 ? 33.086 -16.439 -18.189 1.00 56.75 191 THR A O 1
ATOM 1539 N N . SER A 1 192 ? 30.881 -16.077 -18.373 1.00 51.22 192 SER A N 1
ATOM 1540 C CA . SER A 1 192 ? 30.618 -16.030 -16.922 1.00 51.22 192 SER A CA 1
ATOM 1541 C C . SER A 1 192 ? 30.586 -17.398 -16.226 1.00 51.22 192 SER A C 1
ATOM 1543 O O . SER A 1 192 ? 30.456 -17.460 -15.008 1.00 51.22 192 SER A O 1
ATOM 1545 N N . ARG A 1 193 ? 30.724 -18.516 -16.955 1.00 49.69 193 ARG A N 1
ATOM 1546 C CA . ARG A 1 193 ? 30.678 -19.865 -16.358 1.00 49.69 193 ARG A CA 1
ATOM 1547 C C . ARG A 1 193 ? 31.915 -20.204 -15.517 1.00 49.69 193 ARG A C 1
ATOM 1549 O O . ARG A 1 193 ? 31.861 -21.146 -14.738 1.00 49.69 193 ARG A O 1
ATOM 1556 N N . LYS A 1 194 ? 33.021 -19.471 -15.693 1.00 49.66 194 LYS A N 1
ATOM 1557 C CA . LYS A 1 194 ? 34.288 -19.715 -14.984 1.00 49.66 194 LYS A CA 1
ATOM 1558 C C . LYS A 1 194 ? 34.329 -19.162 -13.553 1.00 49.66 194 LYS A C 1
ATOM 1560 O O . LYS A 1 194 ? 35.185 -19.604 -12.801 1.00 49.66 194 LYS A O 1
ATOM 1565 N N . ASP A 1 195 ? 33.399 -18.278 -13.182 1.00 47.59 195 ASP A N 1
ATOM 1566 C CA . ASP A 1 195 ? 33.324 -17.681 -11.835 1.00 47.59 195 ASP A CA 1
ATOM 1567 C C . ASP A 1 195 ? 32.267 -18.339 -10.931 1.00 47.59 195 ASP A C 1
ATOM 1569 O O . ASP A 1 195 ? 32.124 -17.971 -9.766 1.00 47.59 195 ASP A O 1
ATOM 1573 N N . SER A 1 196 ? 31.519 -19.322 -11.443 1.00 43.50 196 SER A N 1
ATOM 1574 C CA . SER A 1 196 ? 30.609 -20.118 -10.620 1.00 43.50 196 SER A CA 1
ATOM 1575 C C . SER A 1 196 ? 31.431 -21.141 -9.849 1.00 43.50 196 SER A C 1
ATOM 1577 O O . SER A 1 196 ? 32.029 -22.031 -10.454 1.00 43.50 196 SER A O 1
ATOM 1579 N N . SER A 1 197 ? 31.426 -21.041 -8.520 1.00 45.03 197 SER A N 1
ATOM 1580 C CA . SER A 1 197 ? 31.762 -22.163 -7.647 1.00 45.03 197 SER A CA 1
ATOM 1581 C C . SER A 1 197 ? 31.041 -23.421 -8.132 1.00 45.03 197 SER A C 1
ATOM 1583 O O . SER A 1 197 ? 29.907 -23.341 -8.619 1.00 45.03 197 SER A O 1
ATOM 1585 N N . ASP A 1 198 ? 31.736 -24.552 -8.033 1.00 42.88 198 ASP A N 1
ATOM 1586 C CA . ASP A 1 198 ? 31.300 -25.900 -8.399 1.00 42.88 198 ASP A CA 1
ATOM 1587 C C . ASP A 1 198 ? 30.162 -26.365 -7.471 1.00 42.88 198 ASP A C 1
ATOM 1589 O O . ASP A 1 198 ? 30.293 -27.292 -6.674 1.00 42.88 198 ASP A O 1
ATOM 1593 N N . ASP A 1 199 ? 29.036 -25.653 -7.510 1.00 43.94 199 ASP A N 1
ATOM 1594 C CA . ASP A 1 199 ? 27.803 -26.077 -6.873 1.00 43.94 199 ASP A CA 1
ATOM 1595 C C . ASP A 1 199 ? 27.255 -27.212 -7.727 1.00 43.94 199 ASP A C 1
ATOM 1597 O O . ASP A 1 199 ? 26.655 -27.025 -8.790 1.00 43.94 199 ASP A O 1
ATOM 1601 N N . SER A 1 200 ? 27.569 -28.412 -7.248 1.00 40.22 200 SER A N 1
ATOM 1602 C CA . SER A 1 200 ? 27.045 -29.702 -7.674 1.00 40.22 200 SER A CA 1
ATOM 1603 C C . SER A 1 200 ? 25.629 -29.544 -8.222 1.00 40.22 200 SER A C 1
ATOM 1605 O O . SER A 1 200 ? 24.687 -29.292 -7.469 1.00 40.22 200 SER A O 1
ATOM 1607 N N . LEU A 1 201 ? 25.493 -29.677 -9.545 1.00 41.91 201 LEU A N 1
ATOM 1608 C CA . LEU A 1 201 ? 24.215 -29.660 -10.252 1.00 41.91 201 LEU A CA 1
ATOM 1609 C C . LEU A 1 201 ? 23.229 -30.566 -9.513 1.00 41.91 201 LEU A C 1
ATOM 1611 O O . LEU A 1 201 ? 23.341 -31.793 -9.560 1.00 41.91 201 LEU A O 1
ATOM 1615 N N . SER A 1 202 ? 22.274 -29.957 -8.811 1.00 42.66 202 SER A N 1
ATOM 1616 C CA . SER A 1 202 ? 21.238 -30.716 -8.132 1.00 42.66 202 SER A CA 1
ATOM 1617 C C . SER A 1 202 ? 20.458 -31.511 -9.176 1.00 42.66 202 SER A C 1
ATOM 1619 O O . SER A 1 202 ? 19.978 -30.999 -10.189 1.00 42.66 202 SER A O 1
ATOM 1621 N N . TYR A 1 203 ? 20.437 -32.815 -8.932 1.00 40.34 203 TYR A N 1
ATOM 1622 C CA . TYR A 1 203 ? 19.834 -33.863 -9.733 1.00 40.34 203 TYR A CA 1
ATOM 1623 C C . TYR A 1 203 ? 18.458 -33.448 -10.276 1.00 40.34 203 TYR A C 1
ATOM 1625 O O . TYR A 1 203 ? 17.473 -33.364 -9.540 1.00 40.34 203 TYR A O 1
ATOM 1633 N N . ILE A 1 204 ? 18.381 -33.200 -11.586 1.00 46.19 204 ILE A N 1
ATOM 1634 C CA . ILE A 1 204 ? 17.114 -32.943 -12.270 1.00 46.19 204 ILE A CA 1
ATOM 1635 C C . ILE A 1 204 ? 16.281 -34.227 -12.210 1.00 46.19 204 ILE A C 1
ATOM 1637 O O . ILE A 1 204 ? 16.612 -35.246 -12.824 1.00 46.19 204 ILE A O 1
ATOM 1641 N N . LYS A 1 205 ? 15.158 -34.167 -11.492 1.00 46.31 205 LYS A N 1
ATOM 1642 C CA . LYS A 1 205 ? 14.129 -35.209 -11.465 1.00 46.31 205 LYS A CA 1
ATOM 1643 C C . LYS A 1 205 ? 13.476 -35.300 -12.854 1.00 46.31 205 LYS A C 1
ATOM 1645 O O . LYS A 1 205 ? 12.508 -34.605 -13.137 1.00 46.31 205 LYS A O 1
ATOM 1650 N N . GLY A 1 206 ? 14.051 -36.116 -13.740 1.00 53.47 206 GLY A N 1
ATOM 1651 C CA . GLY A 1 206 ? 13.560 -36.289 -15.117 1.00 53.47 206 GLY A CA 1
ATOM 1652 C C . GLY A 1 206 ? 14.427 -37.149 -16.048 1.00 53.47 206 GLY A C 1
ATOM 1653 O O . GLY A 1 206 ? 14.232 -37.103 -17.264 1.00 53.47 206 GLY A O 1
ATOM 1654 N N . ILE A 1 207 ? 15.372 -37.928 -15.504 1.00 49.94 207 ILE A N 1
ATOM 1655 C CA . ILE A 1 207 ? 16.369 -38.706 -16.267 1.00 49.94 207 ILE A CA 1
ATOM 1656 C C . ILE A 1 207 ? 15.744 -39.643 -17.313 1.00 49.94 207 ILE A C 1
ATOM 1658 O O . ILE A 1 207 ? 16.284 -39.746 -18.410 1.00 49.94 207 ILE A O 1
ATOM 1662 N N . GLY A 1 208 ? 14.572 -40.234 -17.052 1.00 49.66 208 GLY A N 1
ATOM 1663 C CA . GLY A 1 208 ? 13.943 -41.185 -17.982 1.00 49.66 208 GLY A CA 1
ATOM 1664 C C . GLY A 1 208 ? 13.669 -40.624 -19.386 1.00 49.66 208 GLY A C 1
ATOM 1665 O O . GLY A 1 208 ? 13.822 -41.332 -20.379 1.00 49.66 208 GLY A O 1
ATOM 1666 N N . THR A 1 209 ? 13.341 -39.335 -19.491 1.00 57.62 209 THR A N 1
ATOM 1667 C CA . THR A 1 209 ? 13.034 -38.674 -20.772 1.00 57.62 209 THR A CA 1
ATOM 1668 C C . THR A 1 209 ? 14.281 -38.455 -21.630 1.00 57.62 209 THR A C 1
ATOM 1670 O O . THR A 1 209 ? 14.239 -38.603 -22.850 1.00 57.62 209 THR A O 1
ATOM 1673 N N . VAL A 1 210 ? 15.412 -38.132 -20.995 1.00 55.69 210 VAL A N 1
ATOM 1674 C CA . VAL A 1 210 ? 16.682 -37.858 -21.688 1.00 55.69 210 VAL A CA 1
ATOM 1675 C C . VAL A 1 210 ? 17.358 -39.162 -22.104 1.00 55.69 210 VAL A C 1
ATOM 1677 O O . VAL A 1 210 ? 17.874 -39.254 -23.218 1.00 55.69 210 VAL A O 1
ATOM 1680 N N . THR A 1 211 ? 17.295 -40.198 -21.260 1.00 61.31 211 THR A N 1
ATOM 1681 C CA . THR A 1 211 ? 17.797 -41.534 -21.608 1.00 61.31 211 THR A CA 1
ATOM 1682 C C . THR A 1 211 ? 17.000 -42.129 -22.767 1.00 61.31 211 THR A C 1
ATOM 1684 O O . THR A 1 211 ? 17.601 -42.620 -23.717 1.00 61.31 211 THR A O 1
ATOM 1687 N N . GLY A 1 212 ? 15.666 -42.000 -22.758 1.00 65.56 212 GLY A N 1
ATOM 1688 C CA . GLY A 1 212 ? 14.815 -42.462 -23.859 1.00 65.56 212 GLY A CA 1
ATOM 1689 C C . GLY A 1 212 ? 15.130 -41.776 -25.193 1.00 65.56 212 GLY A C 1
ATOM 1690 O O . GLY A 1 212 ? 15.218 -42.446 -26.225 1.00 65.56 212 GLY A O 1
ATOM 1691 N N . ALA A 1 213 ? 15.375 -40.462 -25.172 1.00 62.28 213 ALA A N 1
ATOM 1692 C CA . ALA A 1 213 ? 15.798 -39.723 -26.358 1.00 62.28 213 ALA A CA 1
ATOM 1693 C C . ALA A 1 213 ? 17.163 -40.214 -26.873 1.00 62.28 213 ALA A C 1
ATOM 1695 O O . ALA A 1 213 ? 17.268 -40.560 -28.044 1.00 62.28 213 ALA A O 1
ATOM 1696 N N . LEU A 1 214 ? 18.173 -40.338 -26.001 1.00 62.00 214 LEU A N 1
ATOM 1697 C CA . LEU A 1 214 ? 19.514 -40.829 -26.356 1.00 62.00 214 LEU A CA 1
ATOM 1698 C C . LEU A 1 214 ? 19.502 -42.252 -26.930 1.00 62.00 214 LEU A C 1
ATOM 1700 O O . LEU A 1 214 ? 20.141 -42.507 -27.951 1.00 62.00 214 LEU A O 1
ATOM 1704 N N . THR A 1 215 ? 18.754 -43.170 -26.313 1.00 71.38 215 THR A N 1
ATOM 1705 C CA . THR A 1 215 ? 18.611 -44.548 -26.805 1.00 71.38 215 THR A CA 1
ATOM 1706 C C . THR A 1 215 ? 17.942 -44.586 -28.178 1.00 71.38 215 THR A C 1
ATOM 1708 O O . THR A 1 215 ? 18.338 -45.380 -29.030 1.00 71.38 215 THR A O 1
ATOM 1711 N N . SER A 1 216 ? 16.959 -43.714 -28.420 1.00 68.38 216 SER A N 1
ATOM 1712 C CA . SER A 1 216 ? 16.273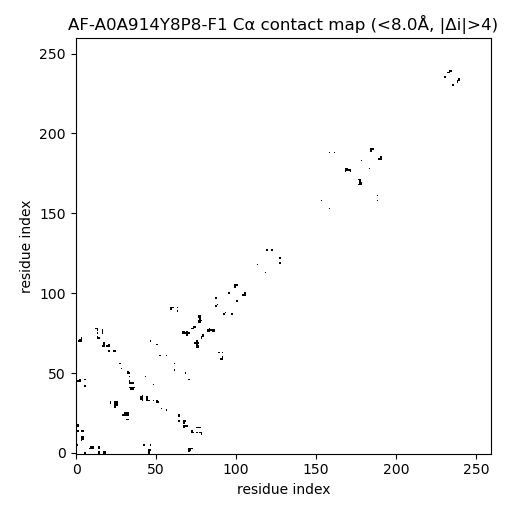 -43.626 -29.714 1.00 68.38 216 SER A CA 1
ATOM 1713 C C . SER A 1 216 ? 17.212 -43.137 -30.819 1.00 68.38 216 SER A C 1
ATOM 1715 O O . SER A 1 216 ? 17.231 -43.716 -31.904 1.00 68.38 216 SER A O 1
ATOM 1717 N N . THR A 1 217 ? 18.050 -42.134 -30.537 1.00 66.94 217 THR A N 1
ATOM 1718 C CA . THR A 1 217 ? 19.053 -41.641 -31.494 1.00 66.94 217 THR A CA 1
ATOM 1719 C C . THR A 1 217 ? 20.108 -42.698 -31.806 1.00 66.94 217 THR A C 1
ATOM 1721 O O . THR A 1 217 ? 20.489 -42.856 -32.963 1.00 66.94 217 THR A O 1
ATOM 1724 N N . TYR A 1 218 ? 20.563 -43.444 -30.795 1.00 68.25 218 TYR A N 1
ATOM 1725 C CA . TYR A 1 218 ? 21.569 -44.490 -30.985 1.00 68.25 218 TYR A CA 1
ATOM 1726 C C . TYR A 1 218 ? 21.032 -45.644 -31.841 1.00 68.25 218 TYR A C 1
ATOM 1728 O O . TYR A 1 218 ? 21.666 -46.027 -32.819 1.00 68.25 218 TYR A O 1
ATOM 1736 N N . LYS A 1 219 ? 19.800 -46.103 -31.573 1.00 72.50 219 LYS A N 1
ATOM 1737 C CA . LYS A 1 219 ? 19.125 -47.105 -32.413 1.00 72.50 219 LYS A CA 1
ATOM 1738 C C . LYS A 1 219 ? 18.929 -46.637 -33.855 1.00 72.50 219 LYS A C 1
ATOM 1740 O O . LYS A 1 219 ? 19.079 -47.438 -34.773 1.00 72.50 219 LYS A O 1
ATOM 1745 N N . ALA A 1 220 ? 18.621 -45.357 -34.070 1.00 64.81 220 ALA A N 1
ATOM 1746 C CA . ALA A 1 220 ? 18.497 -44.802 -35.416 1.00 64.81 220 ALA A CA 1
ATOM 1747 C C . ALA A 1 220 ? 19.834 -44.849 -36.181 1.00 64.81 220 ALA A C 1
ATOM 1749 O O . ALA A 1 220 ? 19.850 -45.209 -37.357 1.00 64.81 220 ALA A O 1
ATOM 1750 N N . LEU A 1 221 ? 20.954 -44.558 -35.510 1.00 59.69 221 LEU A N 1
ATOM 1751 C CA . LEU A 1 221 ? 22.295 -44.640 -36.099 1.00 59.69 221 LEU A CA 1
ATOM 1752 C C . LEU A 1 221 ? 22.719 -46.085 -36.392 1.00 59.69 221 LEU A C 1
ATOM 1754 O O . LEU A 1 221 ? 23.275 -46.346 -37.454 1.00 59.69 221 LEU A O 1
ATOM 1758 N N . GLU A 1 222 ? 22.411 -47.031 -35.506 1.00 63.00 222 GLU A N 1
ATOM 1759 C CA . GLU A 1 222 ? 22.711 -48.452 -35.733 1.00 63.00 222 GLU A CA 1
ATOM 1760 C C . GLU A 1 222 ? 21.850 -49.063 -36.847 1.00 63.00 222 GLU A C 1
ATOM 1762 O O . GLU A 1 222 ? 22.338 -49.879 -37.626 1.00 63.00 222 GLU A O 1
ATOM 1767 N N . SER A 1 223 ? 20.595 -48.622 -36.991 1.00 57.25 223 SER A N 1
ATOM 1768 C CA . SER A 1 223 ? 19.715 -49.057 -38.086 1.00 57.25 223 SER A CA 1
ATOM 1769 C C . SER A 1 223 ? 20.144 -48.538 -39.466 1.00 57.25 223 SER A C 1
ATOM 1771 O O . SER A 1 223 ? 19.714 -49.075 -40.484 1.00 57.25 223 SER A O 1
ATOM 1773 N N . ALA A 1 224 ? 21.019 -47.527 -39.513 1.00 51.78 224 ALA A N 1
ATOM 1774 C CA . ALA A 1 224 ? 21.543 -46.953 -40.748 1.00 51.78 224 ALA A CA 1
ATOM 1775 C C . ALA A 1 224 ? 22.767 -47.709 -41.313 1.00 51.78 224 ALA A C 1
ATOM 1777 O O . ALA A 1 224 ? 23.308 -47.298 -42.339 1.00 51.78 224 ALA A O 1
ATOM 1778 N N . ASN A 1 225 ? 23.185 -48.829 -40.704 1.00 50.69 225 ASN A N 1
ATOM 1779 C CA . ASN A 1 225 ? 24.298 -49.674 -41.167 1.00 50.69 225 ASN A CA 1
ATOM 1780 C C . ASN A 1 225 ? 23.957 -50.544 -42.396 1.00 50.69 225 ASN A C 1
ATOM 1782 O O . ASN A 1 225 ? 24.285 -51.727 -42.458 1.00 50.69 225 ASN A O 1
ATOM 1786 N N . SER A 1 226 ? 23.373 -49.943 -43.431 1.00 58.19 226 SER A N 1
ATOM 1787 C CA . SER A 1 226 ? 23.693 -50.372 -44.792 1.00 58.19 226 SER A CA 1
ATOM 1788 C C . SER A 1 226 ? 24.654 -49.326 -45.357 1.00 58.19 226 SER A C 1
ATOM 1790 O O . SER A 1 226 ? 24.258 -48.166 -45.502 1.00 58.19 226 SER A O 1
ATOM 1792 N N . PRO A 1 227 ? 25.936 -49.661 -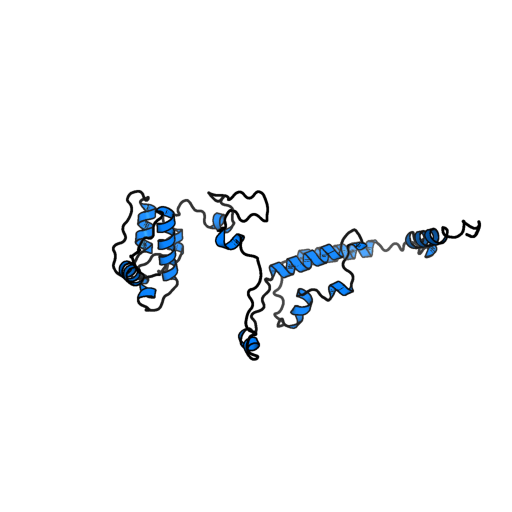45.597 1.00 50.22 227 PRO A N 1
ATOM 1793 C CA . PRO A 1 227 ? 26.870 -48.700 -46.156 1.00 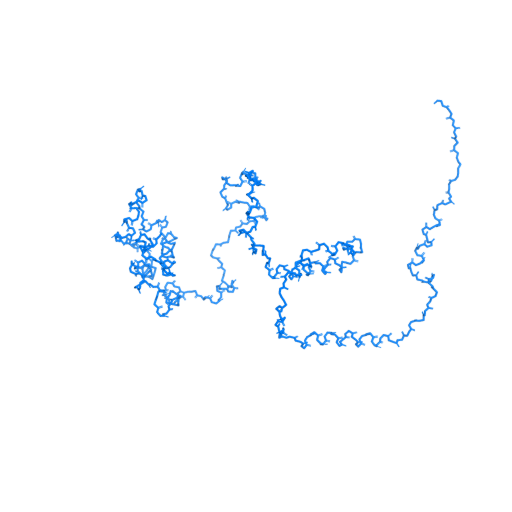50.22 227 PRO A CA 1
ATOM 1794 C C . PRO A 1 227 ? 26.350 -48.304 -47.535 1.00 50.22 227 PRO A C 1
ATOM 1796 O O . PRO A 1 227 ? 26.374 -49.096 -48.477 1.00 50.22 227 PRO A O 1
ATOM 1799 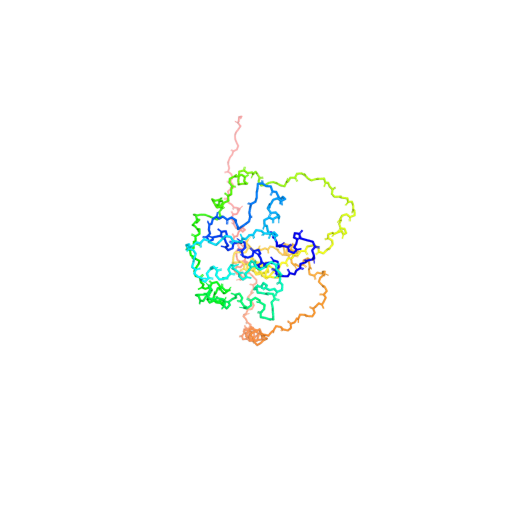N N . SER A 1 228 ? 25.837 -47.079 -47.646 1.00 53.06 228 SER A N 1
ATOM 1800 C CA . SER A 1 228 ? 25.542 -46.490 -48.948 1.00 53.06 228 SER A CA 1
ATOM 1801 C C . SER A 1 228 ? 26.841 -46.531 -49.759 1.00 53.06 228 SER A C 1
ATOM 1803 O O . SER A 1 228 ? 27.872 -46.099 -49.231 1.00 53.06 228 SER A O 1
ATOM 1805 N N . PRO A 1 229 ? 26.845 -47.085 -50.985 1.00 60.03 229 PRO A N 1
ATOM 1806 C CA . PRO A 1 229 ? 28.071 -47.248 -51.751 1.00 60.03 229 PRO A CA 1
ATOM 1807 C C . PRO A 1 229 ? 28.763 -45.892 -51.888 1.00 60.03 229 PRO A C 1
ATOM 1809 O O . PRO A 1 229 ? 28.150 -44.906 -52.301 1.00 60.03 229 PRO A O 1
ATOM 1812 N N . LEU A 1 230 ? 30.031 -45.835 -51.477 1.00 55.12 230 LEU A N 1
ATOM 1813 C CA . LEU A 1 230 ? 30.848 -44.632 -51.564 1.00 55.12 230 LEU A CA 1
ATOM 1814 C C . LEU A 1 230 ? 31.017 -44.272 -53.040 1.00 55.12 230 LEU A C 1
ATOM 1816 O O . LEU A 1 230 ? 31.824 -44.861 -53.756 1.00 55.12 230 LEU A O 1
ATOM 1820 N N . CYS A 1 231 ? 30.223 -43.315 -53.508 1.00 64.12 231 CYS A N 1
ATOM 1821 C CA . CYS A 1 231 ? 30.356 -42.799 -54.858 1.00 64.12 231 CYS A CA 1
ATOM 1822 C C . CYS A 1 231 ? 31.574 -41.864 -54.949 1.00 64.12 231 CYS A C 1
ATOM 1824 O O . CYS A 1 231 ? 31.896 -41.164 -53.983 1.00 64.12 231 CYS A O 1
ATOM 1826 N N . PRO A 1 232 ? 32.230 -41.792 -56.120 1.00 69.62 232 PRO A N 1
ATOM 1827 C CA . PRO A 1 232 ? 33.282 -40.815 -56.380 1.00 69.62 232 PRO A CA 1
ATOM 1828 C C . PRO A 1 232 ? 32.828 -39.395 -56.008 1.00 69.62 232 PRO A C 1
ATOM 1830 O O . PRO A 1 232 ? 31.688 -39.020 -56.271 1.00 69.62 232 PRO A O 1
ATOM 1833 N N . VAL A 1 233 ? 33.706 -38.582 -55.411 1.00 57.44 233 VAL A N 1
ATOM 1834 C CA . VAL A 1 233 ? 33.380 -37.242 -54.862 1.00 57.44 233 VAL A CA 1
ATOM 1835 C C . VAL A 1 233 ? 32.689 -36.326 -55.886 1.00 57.44 233 VAL A C 1
ATOM 1837 O O . VAL A 1 233 ? 31.824 -35.523 -55.547 1.00 57.44 233 VAL A O 1
ATOM 1840 N N . ASN A 1 234 ? 33.022 -36.487 -57.162 1.00 65.44 234 ASN A N 1
ATOM 1841 C CA . ASN A 1 234 ? 32.427 -35.825 -58.323 1.00 65.44 234 ASN A CA 1
ATOM 1842 C C . ASN A 1 234 ? 30.949 -36.180 -58.589 1.00 65.44 234 ASN A C 1
ATOM 1844 O O . ASN A 1 234 ? 30.279 -35.429 -59.296 1.00 65.44 234 ASN A O 1
ATOM 1848 N N . ALA A 1 235 ? 30.430 -37.271 -58.023 1.00 66.25 235 ALA A N 1
ATOM 1849 C CA . ALA A 1 235 ? 29.011 -37.626 -58.046 1.00 66.25 235 ALA A CA 1
ATOM 1850 C C . ALA A 1 235 ? 28.193 -36.886 -56.971 1.00 66.25 235 ALA A C 1
ATOM 1852 O O . ALA A 1 235 ? 26.966 -36.907 -57.010 1.00 66.25 235 ALA A O 1
ATOM 1853 N N . SER A 1 236 ? 28.847 -36.203 -56.021 1.00 71.75 236 SER A N 1
ATOM 1854 C CA . SER A 1 236 ? 28.152 -35.374 -55.037 1.00 71.75 236 SER A CA 1
ATOM 1855 C C . SER A 1 236 ? 27.495 -34.170 -55.712 1.00 71.75 236 SER A C 1
ATOM 1857 O O . SER A 1 236 ? 28.146 -33.425 -56.451 1.00 71.75 236 SER A O 1
ATOM 1859 N N . ALA A 1 237 ? 26.226 -33.916 -55.384 1.00 67.25 237 ALA A N 1
ATOM 1860 C CA . ALA A 1 237 ? 25.480 -32.743 -55.849 1.00 67.25 237 ALA A CA 1
ATOM 1861 C C . ALA A 1 237 ? 26.218 -31.418 -55.557 1.00 67.25 237 ALA A C 1
ATOM 1863 O O . ALA A 1 237 ? 26.127 -30.457 -56.326 1.00 67.25 237 ALA A O 1
ATOM 1864 N N . LEU A 1 238 ? 27.009 -31.379 -54.476 1.00 65.12 238 LEU A N 1
ATOM 1865 C CA . LEU A 1 238 ? 27.838 -30.230 -54.115 1.00 65.12 238 LEU A CA 1
ATOM 1866 C C . LEU A 1 238 ? 29.019 -30.039 -55.087 1.00 65.12 238 LEU A C 1
ATOM 1868 O O . LEU A 1 238 ? 29.335 -28.915 -55.478 1.00 65.12 238 LEU A O 1
ATOM 1872 N N . ALA A 1 239 ? 29.660 -31.135 -55.504 1.00 69.94 239 ALA A N 1
ATOM 1873 C CA . ALA A 1 239 ? 30.778 -31.115 -56.446 1.00 69.94 239 ALA A CA 1
ATOM 1874 C C . ALA A 1 239 ? 30.320 -30.780 -57.877 1.00 69.94 239 ALA A C 1
ATOM 1876 O O . ALA A 1 239 ? 31.007 -30.045 -58.588 1.00 69.94 239 ALA A O 1
ATOM 1877 N N . GLN A 1 240 ? 29.135 -31.250 -58.280 1.00 73.94 240 GLN A N 1
ATOM 1878 C CA . GLN A 1 240 ? 28.544 -30.937 -59.586 1.00 73.94 240 GLN A CA 1
ATOM 1879 C C . GLN A 1 240 ? 28.208 -29.445 -59.733 1.00 73.94 240 GLN A C 1
ATOM 1881 O O . GLN A 1 240 ? 28.476 -28.858 -60.783 1.00 73.94 240 GLN A O 1
ATOM 1886 N N . ARG A 1 241 ? 27.711 -28.796 -58.669 1.00 67.12 241 ARG A N 1
ATOM 1887 C CA . ARG A 1 241 ? 27.448 -27.344 -58.672 1.00 67.12 241 ARG A CA 1
ATOM 1888 C C . ARG A 1 241 ? 28.715 -26.514 -58.886 1.00 67.12 241 ARG A C 1
ATOM 1890 O O . ARG A 1 241 ? 28.704 -25.608 -59.711 1.00 67.12 241 ARG A O 1
ATOM 1897 N N . ARG A 1 242 ? 29.830 -26.886 -58.247 1.00 65.75 242 ARG A N 1
ATOM 1898 C CA . ARG A 1 242 ? 31.123 -26.188 -58.401 1.00 65.75 242 ARG A CA 1
ATOM 1899 C C . ARG A 1 242 ? 31.712 -26.274 -59.810 1.00 65.75 242 ARG A C 1
ATOM 1901 O O . ARG A 1 242 ? 32.428 -25.371 -60.228 1.00 65.75 242 ARG A O 1
ATOM 1908 N N . LYS A 1 243 ? 31.424 -27.347 -60.555 1.00 59.88 243 LYS A N 1
ATOM 1909 C CA . LYS A 1 243 ? 31.846 -27.468 -61.961 1.00 59.88 243 LYS A CA 1
ATOM 1910 C C . LYS A 1 243 ? 31.013 -26.590 -62.896 1.00 59.88 243 LYS A C 1
ATOM 1912 O O . LYS A 1 243 ? 31.555 -26.084 -63.872 1.00 59.88 243 LYS A O 1
ATOM 1917 N N . LYS A 1 244 ? 29.729 -26.384 -62.583 1.00 58.19 244 LYS A N 1
ATOM 1918 C CA . LYS A 1 244 ? 28.809 -25.584 -63.403 1.00 58.19 244 LYS A CA 1
ATOM 1919 C C . LYS A 1 244 ? 29.161 -24.091 -63.402 1.00 58.19 244 LYS A C 1
ATOM 1921 O O . LYS A 1 244 ? 28.991 -23.439 -64.422 1.00 58.19 244 LYS A O 1
ATOM 1926 N N . GLU A 1 245 ? 29.726 -23.575 -62.310 1.00 56.03 245 GLU A N 1
ATOM 1927 C CA . GLU A 1 245 ? 30.129 -22.162 -62.212 1.00 56.03 245 GLU A CA 1
ATOM 1928 C C . GLU A 1 245 ? 31.407 -21.814 -62.991 1.00 56.03 245 GLU A C 1
ATOM 1930 O O . GLU A 1 245 ? 31.585 -20.669 -63.390 1.00 56.03 245 GLU A O 1
ATOM 1935 N N . ARG A 1 246 ? 32.284 -22.785 -63.286 1.00 53.00 246 ARG A N 1
ATOM 1936 C CA . ARG A 1 246 ? 33.528 -22.526 -64.040 1.00 53.00 246 ARG A CA 1
ATOM 1937 C C . ARG A 1 246 ? 33.356 -22.461 -65.563 1.00 53.00 246 ARG A C 1
ATOM 1939 O O . ARG A 1 246 ? 34.304 -22.098 -66.246 1.00 53.00 246 ARG A O 1
ATOM 1946 N N . GLY A 1 247 ? 32.185 -22.811 -66.100 1.00 48.41 247 GLY A N 1
ATOM 1947 C CA . GLY A 1 247 ? 31.946 -22.890 -67.548 1.00 48.41 247 GLY A CA 1
ATOM 1948 C C . GLY A 1 247 ? 31.415 -21.615 -68.212 1.00 48.41 247 GLY A C 1
ATOM 1949 O O . GLY A 1 247 ? 31.268 -21.609 -69.426 1.00 48.41 247 GLY A O 1
ATOM 1950 N N . SER A 1 248 ? 31.107 -20.553 -67.457 1.00 48.44 248 SER A N 1
ATOM 1951 C CA . SER A 1 248 ? 30.351 -19.399 -67.981 1.00 48.44 248 SER A CA 1
ATOM 1952 C C . SER A 1 248 ? 31.190 -18.148 -68.295 1.00 48.44 248 SER A C 1
ATOM 1954 O O . SER A 1 248 ? 30.613 -17.094 -68.540 1.00 48.44 248 SER A O 1
ATOM 1956 N N . SER A 1 249 ? 32.528 -18.220 -68.280 1.00 49.41 249 SER A N 1
ATOM 1957 C CA . SER A 1 249 ? 33.401 -17.026 -68.360 1.00 49.41 249 SER A CA 1
ATOM 1958 C C . SER A 1 249 ? 34.331 -16.969 -69.583 1.00 49.41 249 SER A C 1
ATOM 1960 O O . SER A 1 249 ? 35.317 -16.238 -69.554 1.00 49.41 249 SER A O 1
ATOM 1962 N N . GLN A 1 250 ? 34.062 -17.721 -70.655 1.00 46.41 250 GLN A N 1
ATOM 1963 C CA . GLN A 1 250 ? 34.843 -17.652 -71.902 1.00 46.41 250 GLN A CA 1
ATOM 1964 C C . GLN A 1 250 ? 33.943 -17.693 -73.145 1.00 46.41 250 GLN A C 1
ATOM 1966 O O . GLN A 1 250 ? 33.928 -18.679 -73.872 1.00 46.41 250 GLN A O 1
ATOM 1971 N N . SER A 1 251 ? 33.199 -16.617 -73.402 1.00 44.00 251 SER A N 1
ATOM 1972 C CA . SER A 1 251 ? 32.682 -16.312 -74.743 1.00 44.00 251 SER A CA 1
ATOM 1973 C C . SER A 1 251 ? 32.170 -14.873 -74.807 1.00 44.00 251 SER A C 1
ATOM 1975 O O . SER A 1 251 ? 30.971 -14.653 -74.728 1.00 44.00 251 SER A O 1
ATOM 1977 N N . GLU A 1 252 ? 33.072 -13.900 -74.922 1.00 37.66 252 GLU A N 1
ATOM 1978 C CA . GLU A 1 252 ? 32.811 -12.647 -75.649 1.00 37.66 252 GLU A CA 1
ATOM 1979 C C . GLU A 1 252 ? 34.146 -11.922 -75.863 1.00 37.66 252 GLU A C 1
ATOM 1981 O O . GLU A 1 252 ? 34.758 -11.370 -74.951 1.00 37.66 252 GLU A O 1
ATOM 1986 N N . SER A 1 253 ? 34.649 -12.040 -77.091 1.00 37.56 253 SER A N 1
ATOM 1987 C CA . SER A 1 253 ? 35.813 -11.337 -77.620 1.00 37.56 253 SER A CA 1
ATOM 1988 C C . SER A 1 253 ? 35.331 -10.302 -78.634 1.00 37.56 253 SER A C 1
ATOM 1990 O O . SER A 1 253 ? 34.438 -10.601 -79.421 1.00 37.56 253 SER A O 1
ATOM 1992 N N . SER A 1 254 ? 36.047 -9.177 -78.675 1.00 34.22 254 SER A N 1
ATOM 1993 C CA . SER A 1 254 ? 36.278 -8.311 -79.843 1.00 34.22 254 SER A CA 1
ATOM 1994 C C . SER A 1 254 ? 35.198 -7.321 -80.296 1.00 34.22 254 SER A C 1
ATOM 1996 O O . SER A 1 254 ? 34.214 -7.702 -80.916 1.00 34.22 254 SER A O 1
ATOM 1998 N N . MET A 1 255 ? 35.508 -6.027 -80.108 1.00 34.53 255 MET A N 1
ATOM 1999 C CA . MET A 1 255 ? 35.576 -4.919 -81.100 1.00 34.53 255 MET A CA 1
ATOM 2000 C C . MET A 1 255 ? 35.346 -3.581 -80.359 1.00 34.53 255 MET A C 1
ATOM 2002 O O . MET A 1 255 ? 34.484 -3.528 -79.498 1.00 34.53 255 MET A O 1
ATOM 2006 N N . THR A 1 256 ? 35.964 -2.419 -80.584 1.00 34.88 256 THR A N 1
ATOM 2007 C CA . THR A 1 256 ? 37.144 -1.902 -81.302 1.00 34.88 256 THR A CA 1
ATOM 2008 C C . THR A 1 256 ? 37.316 -0.466 -80.761 1.00 34.88 256 THR A C 1
ATOM 2010 O O . THR A 1 256 ? 36.318 0.206 -80.503 1.00 34.88 256 THR A O 1
ATOM 2013 N N . ALA A 1 257 ? 38.546 0.021 -80.578 1.00 39.38 257 ALA A N 1
ATOM 2014 C CA . ALA A 1 257 ? 38.834 1.407 -80.196 1.00 39.38 257 ALA A CA 1
ATOM 2015 C C . ALA A 1 257 ? 38.762 2.359 -81.406 1.00 39.38 257 ALA A C 1
ATOM 2017 O O . ALA A 1 257 ? 39.315 2.024 -82.450 1.00 39.38 257 ALA A O 1
ATOM 2018 N N . VAL A 1 258 ? 38.182 3.559 -81.246 1.00 35.41 258 VAL A N 1
ATOM 2019 C CA . VAL A 1 258 ? 38.489 4.750 -82.065 1.00 35.41 258 VAL A CA 1
ATOM 2020 C C . VAL A 1 258 ? 38.445 6.009 -81.188 1.00 35.41 258 VAL A C 1
ATOM 2022 O O . VAL A 1 258 ? 37.599 6.157 -80.313 1.00 35.41 258 VAL A O 1
ATOM 2025 N N . ILE A 1 259 ? 39.433 6.856 -81.454 1.00 38.78 259 ILE A N 1
ATOM 2026 C CA . ILE A 1 259 ? 39.887 8.091 -80.813 1.00 38.78 259 ILE A CA 1
ATOM 2027 C C . ILE A 1 259 ? 38.951 9.283 -81.084 1.00 38.78 259 ILE A C 1
ATOM 2029 O O . ILE A 1 259 ? 38.530 9.466 -82.226 1.00 38.78 259 ILE A O 1
ATOM 2033 N N . ALA A 1 260 ? 38.750 10.129 -80.068 1.00 43.28 260 ALA A N 1
ATOM 2034 C CA . ALA A 1 260 ? 38.843 11.597 -80.119 1.00 43.28 260 ALA A CA 1
ATOM 2035 C C . ALA A 1 260 ? 39.051 12.128 -78.693 1.00 43.28 260 ALA A C 1
ATOM 2037 O O . ALA A 1 260 ? 38.276 11.709 -77.804 1.00 43.28 260 ALA A O 1
#

Organism: NCBI:txid310955

Nearest PDB structures (foldseek):
  3g51-assembly1_A  TM=9.930E-01  e=1.056E-13  Mus musculus
  4gue-assembly1_A  TM=9.931E-01  e=2.455E-13  Mus musculus
  8eq5-assembly1_A  TM=9.913E-01  e=3.074E-13  Homo sapiens
  8xfy-assembly2_B  TM=9.257E-01  e=1.961E-13  Homo sapiens
  4otd-assembly1_A  TM=9.645E-01  e=1.062E-11  Homo sapiens

Sequence (260 aa):
MAPEIVNRKGHSTAADFWSLGVLMYEMLTGHLPFQGADRRETMTQILKAKLRMPGFLSPEAQSLLRLLFKRNPQNRLGSGFGGIQQIKDHPFFDSINWMRLLNRQVSPPFKPFLDSSDETEFFDTEFTTKTPCDSPALPPSAAAHELFRGFSFVASHMYEQMAKNEVKKRLHHNPEQRIAAAGILTYPWRTSRKDSSDDSLSYIKGIGTVTGALTSTYKALESANSPSPLCPVNASALAQRRKKERGSSQSESSMTAVIA

Solvent-accessible surface area (backbone atoms only — not comparable to full-atom values): 16807 Å² total; per-residue (Å²): 133,35,48,43,57,77,67,65,72,59,83,60,76,45,43,53,38,30,51,50,34,47,53,52,43,25,75,76,66,78,42,73,80,57,78,47,98,43,74,68,47,22,52,46,33,58,67,68,54,78,80,80,78,70,83,87,53,53,72,45,53,53,49,51,42,60,34,22,65,35,70,56,49,78,72,14,57,39,48,49,97,64,24,64,53,57,57,61,71,30,74,68,36,70,88,58,57,63,68,45,50,76,70,66,71,55,83,69,96,71,75,89,84,72,98,55,95,84,68,59,86,95,50,62,64,88,58,74,74,50,79,97,65,86,75,92,72,81,82,74,60,92,68,52,64,68,79,51,64,84,65,84,80,78,63,69,71,56,53,53,50,52,52,50,51,48,53,50,36,58,66,36,89,53,74,89,67,29,67,54,81,74,68,61,74,71,39,66,75,68,65,58,55,80,76,56,74,89,69,73,78,75,80,72,92,58,58,69,62,56,52,52,50,53,52,52,53,50,51,54,59,62,71,55,76,61,82,72,78,87,66,60,70,71,75,37,72,70,46,46,52,62,57,62,69,73,70,78,84,84,86,87,79,91,88,82,92,85,90,133

Radius of gyration: 34.56 Å; Cα contacts (8 Å, |Δi|>4): 134; chains: 1; bounding box: 60×72×101 Å

InterPro domains:
  IPR000719 Protein kinase domain [PF00069] (1-93)
  IPR000719 Protein kinase domain [PS50011] (1-93)
  IPR000961 AGC-kinase, C-terminal [PS51285] (94-163)
  IPR000961 AGC-kinase, C-terminal [SM00133] (94-155)
  IPR011009 Protein kinase-like domain superfamily [SSF56112] (1-154)
  IPR017892 Protein kinase, C-terminal [PF00433] (115-153)